Protein AF-X1MG45-F1 (afdb_monomer_lite)

Structure (mmCIF, N/CA/C/O backbone):
data_AF-X1MG45-F1
#
_entry.id   AF-X1MG45-F1
#
loop_
_atom_site.group_PDB
_atom_site.id
_atom_site.type_symbol
_atom_site.label_atom_id
_atom_site.label_alt_id
_atom_site.label_comp_id
_atom_site.label_asym_id
_atom_site.label_entity_id
_atom_site.label_seq_id
_atom_site.pdbx_PDB_ins_code
_atom_site.Cartn_x
_atom_site.Cartn_y
_atom_site.Cartn_z
_atom_site.occupancy
_atom_site.B_iso_or_equiv
_atom_site.auth_seq_id
_atom_site.auth_comp_id
_atom_site.auth_asym_id
_atom_site.auth_atom_id
_atom_site.pdbx_PDB_model_num
ATOM 1 N N . MET A 1 1 ? 0.206 -9.970 -3.316 1.00 78.94 1 MET A N 1
ATOM 2 C CA . MET A 1 1 ? -0.153 -11.407 -3.367 1.00 78.94 1 MET A CA 1
ATOM 3 C C . MET A 1 1 ? 0.665 -12.135 -2.304 1.00 78.94 1 MET A C 1
ATOM 5 O O . MET A 1 1 ? 1.725 -11.622 -1.982 1.00 78.94 1 MET A O 1
ATOM 9 N N . PRO A 1 2 ? 0.230 -13.266 -1.722 1.00 77.00 2 PRO A N 1
ATOM 10 C CA . PRO A 1 2 ? 0.947 -13.868 -0.587 1.00 77.00 2 PRO A CA 1
ATOM 11 C C . PRO A 1 2 ? 2.365 -14.378 -0.911 1.00 77.00 2 PRO A C 1
ATOM 13 O O . PRO A 1 2 ? 3.192 -14.459 -0.009 1.00 77.00 2 PRO A O 1
ATOM 16 N N . TYR A 1 3 ? 2.656 -14.677 -2.182 1.00 83.50 3 TYR A N 1
ATOM 17 C CA . TYR A 1 3 ? 3.923 -15.275 -2.630 1.00 83.50 3 TYR A CA 1
ATOM 18 C C . TYR A 1 3 ? 4.666 -14.427 -3.677 1.00 83.50 3 TYR A C 1
ATOM 20 O O . TYR A 1 3 ? 5.430 -14.960 -4.477 1.00 83.50 3 TYR A O 1
ATOM 28 N N . ASP A 1 4 ? 4.407 -13.117 -3.741 1.00 85.25 4 ASP A N 1
ATOM 29 C CA . ASP A 1 4 ? 5.192 -12.230 -4.610 1.00 85.25 4 ASP A CA 1
ATOM 30 C C . ASP A 1 4 ? 6.485 -11.760 -3.923 1.00 85.25 4 ASP A C 1
ATOM 32 O O . ASP A 1 4 ? 6.634 -11.831 -2.705 1.00 85.25 4 ASP A O 1
ATOM 36 N N . ALA A 1 5 ? 7.431 -11.236 -4.706 1.00 84.81 5 ALA A N 1
ATOM 37 C CA . ALA A 1 5 ? 8.704 -10.753 -4.174 1.00 84.81 5 ALA A CA 1
ATOM 38 C C . ALA A 1 5 ? 8.544 -9.590 -3.169 1.00 84.81 5 ALA A C 1
ATOM 40 O O . ALA A 1 5 ? 9.376 -9.440 -2.272 1.00 84.81 5 ALA A O 1
ATOM 41 N N . GLN A 1 6 ? 7.483 -8.778 -3.284 1.00 82.56 6 GLN A N 1
ATOM 42 C CA . GLN A 1 6 ? 7.234 -7.669 -2.354 1.00 82.56 6 GLN A CA 1
ATOM 43 C C . GLN A 1 6 ? 6.870 -8.191 -0.959 1.00 82.56 6 GLN A C 1
ATOM 45 O O . GLN A 1 6 ? 7.272 -7.599 0.040 1.00 82.56 6 GLN A O 1
ATOM 50 N N . ILE A 1 7 ? 6.163 -9.314 -0.868 1.00 84.88 7 ILE A N 1
ATOM 51 C CA . ILE A 1 7 ? 5.877 -9.966 0.408 1.00 84.88 7 ILE A CA 1
ATOM 52 C C . ILE A 1 7 ? 7.036 -10.872 0.821 1.00 84.88 7 ILE A C 1
ATOM 54 O O . ILE A 1 7 ? 7.615 -10.664 1.881 1.00 84.88 7 ILE A O 1
ATOM 58 N N . THR A 1 8 ? 7.439 -11.829 -0.011 1.00 83.56 8 THR A N 1
ATOM 59 C CA . THR A 1 8 ? 8.396 -12.875 0.381 1.00 83.56 8 THR A CA 1
ATOM 60 C C . THR A 1 8 ? 9.793 -12.333 0.689 1.00 83.56 8 THR A C 1
ATOM 62 O O . THR A 1 8 ? 10.421 -12.797 1.635 1.00 83.56 8 THR A O 1
ATOM 65 N N . LEU A 1 9 ? 10.282 -11.344 -0.069 1.00 79.81 9 LEU A N 1
ATOM 66 C CA . LEU A 1 9 ? 11.620 -10.774 0.148 1.00 79.81 9 LEU A CA 1
ATOM 67 C C . LEU A 1 9 ? 11.573 -9.468 0.938 1.00 79.81 9 LEU A C 1
ATOM 69 O O . LEU A 1 9 ? 12.435 -9.234 1.786 1.00 79.81 9 LEU A O 1
ATOM 73 N N . ARG A 1 10 ? 10.592 -8.602 0.639 1.00 76.62 10 ARG A N 1
ATOM 74 C CA . ARG A 1 10 ? 10.561 -7.226 1.166 1.00 76.62 10 ARG A CA 1
ATOM 75 C C . ARG A 1 10 ? 9.718 -7.042 2.430 1.00 76.62 10 ARG A C 1
ATOM 77 O O . ARG A 1 10 ? 9.835 -6.014 3.092 1.00 76.62 10 ARG A O 1
ATOM 84 N N . ALA A 1 11 ? 8.857 -8.004 2.756 1.00 80.50 11 ALA A N 1
ATOM 85 C CA . ALA A 1 11 ? 7.958 -7.922 3.902 1.00 80.50 11 ALA A CA 1
ATOM 86 C C . ALA A 1 11 ? 7.540 -9.313 4.439 1.00 80.50 11 ALA A C 1
ATOM 88 O O . ALA A 1 11 ? 6.343 -9.559 4.621 1.00 80.50 11 ALA A O 1
ATOM 89 N N . PRO A 1 12 ? 8.488 -10.237 4.717 1.00 82.06 12 PRO A N 1
ATOM 90 C CA . PRO A 1 12 ? 8.175 -11.644 5.005 1.00 82.06 12 PRO A CA 1
ATOM 91 C C . PRO A 1 12 ? 7.283 -11.835 6.240 1.00 82.06 12 PRO A C 1
ATOM 93 O O . PRO A 1 12 ? 6.509 -12.783 6.320 1.00 82.06 12 PRO A O 1
ATOM 96 N N . HIS A 1 13 ? 7.311 -10.897 7.186 1.00 79.31 13 HIS A N 1
ATOM 97 C CA . HIS A 1 13 ? 6.451 -10.913 8.373 1.00 79.31 13 HIS A CA 1
ATOM 98 C C . HIS A 1 13 ? 4.957 -10.771 8.057 1.00 79.31 13 HIS A C 1
ATOM 100 O O . HIS A 1 13 ? 4.115 -11.169 8.860 1.00 79.31 13 HIS A O 1
ATOM 106 N N . PHE A 1 14 ? 4.624 -10.239 6.880 1.00 83.94 14 PHE A N 1
ATOM 107 C CA . PHE A 1 14 ? 3.257 -10.135 6.384 1.00 83.94 14 PHE A CA 1
ATOM 108 C C . PHE A 1 14 ? 2.883 -11.255 5.405 1.00 83.94 14 PHE A C 1
ATOM 110 O O . PHE A 1 14 ? 1.843 -11.164 4.750 1.00 83.94 14 PHE A O 1
ATOM 117 N N . GLN A 1 15 ? 3.686 -12.324 5.311 1.00 85.00 15 GLN A N 1
ATOM 118 C CA . GLN A 1 15 ? 3.352 -13.494 4.495 1.00 85.00 15 GLN A CA 1
ATOM 119 C C . GLN A 1 15 ? 1.990 -14.067 4.894 1.00 85.00 15 GLN A C 1
ATOM 121 O O . GLN A 1 15 ? 1.138 -14.306 4.041 1.00 85.00 15 GLN A O 1
ATOM 126 N N . GLU A 1 16 ? 1.744 -14.200 6.197 1.00 86.69 16 GLU A N 1
ATOM 127 C CA . GLU A 1 16 ? 0.438 -14.550 6.747 1.00 86.69 16 GLU A CA 1
ATOM 128 C C . GLU A 1 16 ? -0.492 -13.329 6.782 1.00 86.69 16 GLU A C 1
ATOM 130 O O . GLU A 1 16 ? -0.780 -12.766 7.837 1.00 86.69 16 GLU A O 1
ATOM 135 N N . GLN A 1 17 ? -0.987 -12.923 5.611 1.00 87.81 17 GLN A N 1
ATOM 136 C CA . GLN A 1 17 ? -1.729 -11.667 5.416 1.00 87.81 17 GLN A CA 1
ATOM 137 C C . GLN A 1 17 ? -2.956 -11.501 6.329 1.00 87.81 17 GLN A C 1
ATOM 139 O O . GLN A 1 17 ? -3.319 -10.378 6.674 1.00 87.81 17 GLN A O 1
ATOM 144 N N . HIS A 1 18 ? -3.573 -12.599 6.777 1.00 89.81 18 HIS A N 1
ATOM 145 C CA . HIS A 1 18 ? -4.668 -12.543 7.749 1.00 89.81 18 HIS A CA 1
ATOM 146 C C . HIS A 1 18 ? -4.245 -11.911 9.082 1.00 89.81 18 HIS A C 1
ATOM 148 O O . HIS A 1 18 ? -5.043 -11.195 9.673 1.00 89.81 18 HIS A O 1
ATOM 154 N N . LYS A 1 19 ? -2.991 -12.092 9.525 1.00 88.62 19 LYS A N 1
ATOM 155 C CA . LYS A 1 19 ? -2.466 -11.453 10.743 1.00 88.62 19 LYS A CA 1
ATOM 156 C C . LYS A 1 19 ? -2.406 -9.934 10.594 1.00 88.62 19 LYS A C 1
ATOM 158 O O . LYS A 1 19 ? -2.804 -9.218 11.506 1.00 88.62 19 LYS A O 1
ATOM 163 N N . ALA A 1 20 ? -1.982 -9.450 9.423 1.00 88.31 20 ALA A N 1
ATOM 164 C CA . ALA A 1 20 ? -1.967 -8.022 9.104 1.00 88.31 20 ALA A CA 1
ATOM 165 C C . ALA A 1 20 ? -3.380 -7.427 9.162 1.00 88.31 20 ALA A C 1
ATOM 167 O O . ALA A 1 20 ? -3.593 -6.375 9.762 1.00 88.31 20 ALA A O 1
ATOM 168 N N . VAL A 1 21 ? -4.351 -8.133 8.573 1.00 92.06 21 VAL A N 1
ATOM 169 C CA . VAL A 1 21 ? -5.764 -7.737 8.586 1.00 92.06 21 VAL A CA 1
ATOM 170 C C . VAL A 1 21 ? -6.312 -7.708 10.009 1.00 92.06 21 VAL A C 1
ATOM 172 O O . VAL A 1 21 ? -6.910 -6.706 10.386 1.00 92.06 21 VAL A O 1
ATOM 175 N N . THR A 1 22 ? -6.081 -8.752 10.811 1.00 90.44 22 THR A N 1
ATOM 176 C CA . THR A 1 22 ? -6.527 -8.803 12.212 1.00 90.44 22 THR A CA 1
ATOM 177 C C . THR A 1 22 ? -5.939 -7.652 13.027 1.00 90.44 22 THR A C 1
ATOM 179 O O . THR A 1 22 ? -6.678 -6.967 13.732 1.00 90.44 22 THR A O 1
ATOM 182 N N . LEU A 1 23 ? -4.639 -7.387 12.883 1.00 88.50 23 LEU A N 1
ATOM 183 C CA . LEU A 1 23 ? -3.966 -6.286 13.571 1.00 88.50 23 LEU A CA 1
ATOM 184 C C . LEU A 1 23 ? -4.558 -4.921 13.173 1.00 88.50 23 LEU A C 1
ATOM 186 O O . LEU A 1 23 ? -4.843 -4.088 14.035 1.00 88.50 23 LEU A O 1
ATOM 190 N N . CYS A 1 24 ? -4.805 -4.700 11.878 1.00 92.19 24 CYS A N 1
ATOM 191 C CA . CYS A 1 24 ? -5.456 -3.479 11.400 1.00 92.19 24 CYS A CA 1
ATOM 192 C C . CYS A 1 24 ? -6.885 -3.364 11.937 1.00 92.19 24 CYS A C 1
ATOM 194 O O . CYS A 1 24 ? -7.261 -2.311 12.442 1.00 92.19 24 CYS A O 1
ATOM 196 N N . ALA A 1 25 ? -7.667 -4.442 11.885 1.00 93.19 25 ALA A N 1
ATOM 197 C CA . ALA A 1 25 ? -9.043 -4.479 12.368 1.00 93.19 25 ALA A CA 1
ATOM 198 C C . ALA A 1 25 ? -9.153 -4.149 13.864 1.00 93.19 25 ALA A C 1
ATOM 200 O O . ALA A 1 25 ? -10.103 -3.491 14.275 1.00 93.19 25 ALA A O 1
ATOM 201 N N . GLN A 1 26 ? -8.171 -4.554 14.671 1.00 91.12 26 GLN A N 1
ATOM 202 C CA . GLN A 1 26 ? -8.087 -4.197 16.092 1.00 91.12 26 GLN A CA 1
ATOM 203 C C . GLN A 1 26 ? -7.622 -2.750 16.328 1.00 91.12 26 GLN A C 1
ATOM 205 O O . GLN A 1 26 ? -7.848 -2.200 17.402 1.00 91.12 26 GLN A O 1
ATOM 210 N N . SER A 1 27 ? -6.970 -2.138 15.336 1.00 92.25 27 SER A N 1
ATOM 211 C CA . SER A 1 27 ? -6.361 -0.808 15.441 1.00 92.25 27 SER A CA 1
ATOM 212 C C . SER A 1 27 ? -7.219 0.317 14.857 1.00 92.25 27 SER A C 1
ATOM 214 O O . SER A 1 27 ? -6.993 1.482 15.195 1.00 92.25 27 SER A O 1
ATOM 216 N N . ILE A 1 28 ? -8.188 0.007 13.983 1.00 93.50 28 ILE A N 1
ATOM 217 C CA . ILE A 1 28 ? -9.116 1.021 13.468 1.00 93.50 28 ILE A CA 1
ATOM 218 C C . ILE A 1 28 ? -10.075 1.498 14.577 1.00 93.50 28 ILE A C 1
ATOM 220 O O . ILE A 1 28 ? -10.531 0.682 15.379 1.00 93.50 28 ILE A O 1
ATOM 224 N N . PRO A 1 29 ? -10.418 2.799 14.635 1.00 94.31 29 PRO A N 1
ATOM 225 C CA . PRO A 1 29 ? -11.409 3.305 15.584 1.00 94.31 29 PRO A CA 1
ATOM 226 C C . PRO A 1 29 ? -12.807 2.707 15.362 1.00 94.31 29 PRO A C 1
ATOM 228 O O . PRO A 1 29 ? -13.142 2.258 14.262 1.00 94.31 29 PRO A O 1
ATOM 231 N N . GLU A 1 30 ? -13.658 2.770 16.389 1.00 94.38 30 GLU A N 1
ATOM 232 C CA . GLU A 1 30 ? -15.083 2.456 16.243 1.00 94.38 30 GLU A CA 1
ATOM 233 C C . GLU A 1 30 ? -15.752 3.311 15.156 1.00 94.38 30 GLU A C 1
ATOM 235 O O . GLU A 1 30 ? -15.358 4.446 14.886 1.00 94.38 30 GLU A O 1
ATOM 240 N N . GLY A 1 31 ? -16.781 2.747 14.518 1.00 93.94 31 GLY A N 1
ATOM 241 C CA . GLY A 1 31 ? -17.504 3.387 13.415 1.00 93.94 31 GLY A CA 1
ATOM 242 C C . GLY A 1 31 ? -16.865 3.197 12.034 1.00 93.94 31 GLY A C 1
ATOM 243 O O . GLY A 1 31 ? -17.492 3.538 11.032 1.00 93.94 31 GLY A O 1
ATOM 244 N N . TYR A 1 32 ? -15.672 2.599 11.954 1.00 96.19 32 TYR A N 1
ATOM 245 C CA . TYR A 1 32 ? -15.006 2.278 10.691 1.00 96.19 32 TYR A CA 1
ATOM 246 C C . TYR A 1 32 ? -15.133 0.795 10.329 1.00 96.19 32 TYR A C 1
ATOM 248 O O . TYR A 1 32 ? -15.234 -0.083 11.182 1.00 96.19 32 TYR A O 1
ATOM 256 N N . THR A 1 33 ? -15.128 0.512 9.026 1.00 97.06 33 THR A N 1
ATOM 257 C CA . THR A 1 33 ? -15.106 -0.848 8.471 1.00 97.06 33 THR A CA 1
ATOM 258 C C . THR A 1 33 ? -13.852 -1.016 7.623 1.00 97.06 33 THR A C 1
ATOM 260 O O . THR A 1 33 ? -13.602 -0.212 6.725 1.00 97.06 33 THR A O 1
ATOM 263 N N . LEU A 1 34 ? -13.084 -2.074 7.879 1.00 97.62 34 LEU A N 1
ATOM 264 C CA . LEU A 1 34 ? -11.933 -2.460 7.074 1.00 97.62 34 LEU A CA 1
ATOM 265 C C . LEU A 1 34 ? -12.393 -3.313 5.889 1.00 97.62 34 LEU A C 1
ATOM 267 O O . LEU A 1 34 ? -12.761 -4.479 6.039 1.00 97.62 34 LEU A O 1
ATOM 271 N N . TYR A 1 35 ? -12.348 -2.731 4.696 1.00 97.38 35 TYR A N 1
ATOM 272 C CA . TYR A 1 35 ? -12.586 -3.454 3.452 1.00 97.38 35 TYR A CA 1
ATOM 273 C C . TYR A 1 35 ? -11.281 -4.072 2.951 1.00 97.38 35 TYR A C 1
ATOM 275 O O . TYR A 1 35 ? -10.333 -3.358 2.624 1.00 97.38 35 TYR A O 1
ATOM 283 N N . VAL A 1 36 ? -11.235 -5.398 2.874 1.00 95.00 36 VAL A N 1
ATOM 284 C CA . VAL A 1 36 ? -10.069 -6.152 2.407 1.00 95.00 36 VAL A CA 1
ATOM 285 C C . VAL A 1 36 ? -10.324 -6.602 0.979 1.00 95.00 36 VAL A C 1
ATOM 287 O O . VAL A 1 36 ? -11.277 -7.331 0.704 1.00 95.00 36 VAL A O 1
ATOM 290 N N . LYS A 1 37 ? -9.467 -6.156 0.062 1.00 91.75 37 LYS A N 1
ATOM 291 C CA . LYS A 1 37 ? -9.548 -6.492 -1.356 1.00 91.75 37 LYS A CA 1
ATOM 292 C C . LYS A 1 37 ? -8.399 -7.409 -1.755 1.00 91.75 37 LYS A C 1
ATOM 294 O O . LYS A 1 37 ? -7.233 -7.037 -1.640 1.00 91.75 37 LYS A O 1
ATOM 299 N N . GLU A 1 38 ? -8.736 -8.569 -2.305 1.00 89.12 38 GLU A N 1
ATOM 300 C CA . GLU A 1 38 ? -7.750 -9.440 -2.939 1.00 89.12 38 GLU A CA 1
ATOM 301 C C . GLU A 1 38 ? -7.293 -8.884 -4.292 1.00 89.12 38 GLU A C 1
ATOM 303 O O . GLU A 1 38 ? -8.035 -8.207 -5.013 1.00 89.12 38 GLU A O 1
ATOM 308 N N . HIS A 1 39 ? -6.055 -9.208 -4.658 1.00 85.19 39 HIS A N 1
ATOM 309 C CA . HIS A 1 39 ? -5.514 -8.853 -5.961 1.00 85.19 39 HIS A CA 1
ATOM 310 C C . HIS A 1 39 ? -6.212 -9.681 -7.062 1.00 85.19 39 HIS A C 1
ATOM 312 O O . HIS A 1 39 ? -6.334 -10.896 -6.914 1.00 85.19 39 HIS A O 1
ATOM 318 N N . PRO A 1 40 ? -6.626 -9.089 -8.199 1.00 83.25 40 PRO A N 1
ATOM 319 C CA . PRO A 1 40 ? -7.404 -9.793 -9.227 1.00 83.25 40 PRO A CA 1
ATOM 320 C C . PRO A 1 40 ? -6.655 -10.964 -9.880 1.00 83.25 40 PRO A C 1
ATOM 322 O O . PRO A 1 40 ? -7.281 -11.908 -10.348 1.00 83.25 40 PRO A O 1
ATOM 325 N N . HIS A 1 41 ? -5.319 -10.929 -9.902 1.00 80.75 41 HIS A N 1
ATOM 326 C CA . HIS A 1 41 ? -4.490 -12.052 -10.374 1.00 80.75 41 HIS A CA 1
ATOM 327 C C . HIS A 1 41 ? -4.188 -13.092 -9.277 1.00 80.75 41 HIS A C 1
ATOM 329 O O . HIS A 1 41 ? -3.508 -14.074 -9.545 1.00 80.75 41 HIS A O 1
ATOM 335 N N . ALA A 1 42 ? -4.672 -12.873 -8.051 1.00 77.44 42 ALA A N 1
ATOM 336 C CA . ALA A 1 42 ? -4.500 -13.760 -6.900 1.00 77.44 42 ALA A CA 1
ATOM 337 C C . ALA A 1 42 ? -5.790 -14.500 -6.526 1.00 77.44 42 ALA A C 1
ATOM 339 O O . ALA A 1 42 ? -5.881 -15.010 -5.413 1.00 77.44 42 ALA A O 1
ATOM 340 N N . LYS A 1 43 ? -6.808 -14.517 -7.396 1.00 82.69 43 LYS A N 1
ATOM 341 C CA . LYS A 1 43 ? -8.092 -15.154 -7.078 1.00 82.69 43 LYS A CA 1
ATOM 342 C C . LYS A 1 43 ? -7.873 -16.613 -6.686 1.00 82.69 43 LYS A C 1
ATOM 344 O O . LYS A 1 43 ? -7.330 -17.387 -7.470 1.00 82.69 43 LYS A O 1
ATOM 349 N N . GLY A 1 44 ? -8.289 -16.963 -5.472 1.00 82.44 44 GLY A N 1
ATOM 350 C CA . GLY A 1 44 ? -8.114 -18.308 -4.917 1.00 82.44 44 GLY A CA 1
ATOM 351 C C . GLY A 1 44 ? -6.693 -18.631 -4.440 1.00 82.44 44 GLY A C 1
ATOM 352 O O . GLY A 1 44 ? -6.456 -19.747 -3.989 1.00 82.44 44 GLY A O 1
ATOM 353 N N . ALA A 1 45 ? -5.752 -17.683 -4.504 1.00 85.44 45 ALA A N 1
ATOM 354 C CA . ALA A 1 45 ? -4.393 -17.863 -3.993 1.00 85.44 45 ALA A CA 1
ATOM 355 C C . ALA A 1 45 ? -4.292 -17.624 -2.478 1.00 85.44 45 ALA A C 1
ATOM 357 O O . ALA A 1 45 ? -3.319 -18.052 -1.859 1.00 85.44 45 ALA A O 1
ATOM 358 N N . ILE A 1 46 ? -5.266 -16.932 -1.873 1.00 87.31 46 ILE A N 1
ATOM 359 C CA . ILE A 1 46 ? -5.343 -16.798 -0.416 1.00 87.31 46 ILE A CA 1
ATOM 360 C C . ILE A 1 46 ? -5.983 -18.070 0.164 1.00 87.31 46 ILE A C 1
ATOM 362 O O . ILE A 1 46 ? -7.095 -18.419 -0.236 1.00 87.31 46 ILE A O 1
ATOM 366 N N . PRO A 1 47 ? -5.328 -18.765 1.116 1.00 91.25 47 PRO A N 1
ATOM 367 C CA . PRO A 1 47 ? -5.901 -19.948 1.752 1.00 91.25 47 PRO A CA 1
ATOM 368 C C . PRO A 1 47 ? -7.262 -19.660 2.397 1.00 91.25 47 PRO A C 1
ATOM 370 O O . PRO A 1 47 ? -7.409 -18.664 3.105 1.00 91.25 47 PRO A O 1
ATOM 373 N N . LEU A 1 48 ? -8.231 -20.569 2.246 1.00 91.81 48 LEU A N 1
ATOM 374 C CA . LEU A 1 48 ? -9.579 -20.402 2.811 1.00 91.81 48 LEU A CA 1
ATOM 375 C C . LEU A 1 48 ? -9.548 -20.102 4.318 1.00 91.81 48 LEU A C 1
ATOM 377 O O . LEU A 1 48 ? -10.179 -19.154 4.773 1.00 91.81 48 LEU A O 1
ATOM 381 N N . GLY A 1 49 ? -8.723 -20.828 5.079 1.00 94.50 49 GLY A N 1
ATOM 382 C CA . GLY A 1 49 ? -8.580 -20.593 6.517 1.00 94.50 49 GLY A CA 1
ATOM 383 C C . GLY A 1 49 ? -8.025 -19.207 6.876 1.00 94.50 49 GLY A C 1
ATOM 384 O O . GLY A 1 49 ? -8.219 -18.742 7.996 1.00 94.50 49 GLY A O 1
ATOM 385 N N . TRP A 1 50 ? -7.331 -18.523 5.959 1.00 93.56 50 TRP A N 1
ATOM 386 C CA . TRP A 1 50 ? -6.913 -17.131 6.160 1.00 93.56 50 TRP A CA 1
ATOM 387 C C . TRP A 1 50 ? -8.089 -16.182 5.955 1.00 93.56 50 TRP A C 1
ATOM 389 O O . TRP A 1 50 ? -8.270 -15.283 6.772 1.00 93.56 50 TRP A O 1
ATOM 399 N N . LEU A 1 51 ? -8.905 -16.410 4.923 1.00 92.19 51 LEU A N 1
ATOM 400 C CA . LEU A 1 51 ? -10.119 -15.632 4.667 1.00 92.19 51 LEU A CA 1
ATOM 401 C C . LEU A 1 51 ? -11.107 -15.740 5.834 1.00 92.19 51 LEU A C 1
ATOM 403 O O . LEU A 1 51 ? -11.596 -14.719 6.310 1.00 92.19 51 LEU A O 1
ATOM 407 N N . GLU A 1 52 ? -11.322 -16.951 6.356 1.00 94.12 52 GLU A N 1
ATOM 408 C CA . GLU A 1 52 ? -12.153 -17.197 7.545 1.00 94.12 52 GLU A CA 1
ATOM 409 C C . GLU A 1 52 ? -11.650 -16.414 8.767 1.00 94.12 52 GLU A C 1
ATOM 411 O O . GLU A 1 52 ? -12.434 -15.782 9.477 1.00 94.12 52 GLU A O 1
ATOM 416 N N . ARG A 1 53 ? -10.329 -16.386 8.989 1.00 93.62 53 ARG A N 1
ATOM 417 C CA . ARG A 1 53 ? -9.730 -15.598 10.078 1.00 93.62 53 ARG A CA 1
ATOM 418 C C . ARG A 1 53 ? -9.889 -14.096 9.870 1.00 93.62 53 ARG A C 1
ATOM 420 O O . ARG A 1 53 ? -10.161 -13.396 10.841 1.00 93.62 53 ARG A O 1
ATOM 427 N N . MET A 1 54 ? -9.774 -13.601 8.639 1.00 92.12 54 MET A N 1
ATOM 428 C CA . MET A 1 54 ? -9.992 -12.181 8.337 1.00 92.12 54 MET A CA 1
ATOM 429 C C . MET A 1 54 ? -11.418 -11.739 8.693 1.00 92.12 54 MET A C 1
ATOM 431 O O . MET A 1 54 ? -11.584 -10.730 9.372 1.00 92.12 54 MET A O 1
ATOM 435 N N . VAL A 1 55 ? -12.439 -12.500 8.284 1.00 93.81 55 VAL A N 1
ATOM 436 C CA . VAL A 1 55 ? -13.855 -12.142 8.522 1.00 93.81 55 VAL A CA 1
ATOM 437 C C . VAL A 1 55 ? -14.347 -12.460 9.933 1.00 93.81 55 VAL A C 1
ATOM 439 O O . VAL A 1 55 ? -15.456 -12.075 10.291 1.00 93.81 55 VAL A O 1
ATOM 442 N N . SER A 1 56 ? -13.535 -13.135 10.753 1.00 94.19 56 SER A N 1
ATOM 443 C CA . SER A 1 56 ? -13.851 -13.341 12.172 1.00 94.19 56 SER A CA 1
ATOM 444 C C . SER A 1 56 ? -13.886 -12.027 12.967 1.00 94.19 56 SER A C 1
ATOM 446 O O . SER A 1 56 ? -14.556 -11.941 13.996 1.00 94.19 56 SER A O 1
ATOM 448 N N . SER A 1 57 ? -13.210 -10.983 12.476 1.00 91.88 57 SER A N 1
ATOM 449 C CA . SER A 1 57 ? -13.314 -9.622 12.999 1.00 91.88 57 SER A CA 1
ATOM 450 C C . SER A 1 57 ? -14.599 -8.943 12.486 1.00 91.88 57 SER A C 1
ATOM 452 O O . SER A 1 57 ? -14.766 -8.801 11.274 1.00 91.88 57 SER A O 1
ATOM 454 N N . PRO A 1 58 ? -15.499 -8.456 13.366 1.00 92.94 58 PRO A N 1
ATOM 455 C CA . PRO A 1 58 ? -16.833 -7.975 12.971 1.00 92.94 58 PRO A CA 1
ATOM 456 C C . PRO A 1 58 ? -16.815 -6.710 12.098 1.00 92.94 58 PRO A C 1
ATOM 458 O O . PRO A 1 58 ? -17.784 -6.410 11.405 1.00 92.94 58 PRO A O 1
ATOM 461 N N . ASN A 1 59 ? -15.717 -5.959 12.127 1.00 95.94 59 ASN A N 1
ATOM 462 C CA . ASN A 1 59 ? -15.492 -4.753 11.337 1.00 95.94 59 ASN A CA 1
ATOM 463 C C . ASN A 1 59 ? -14.713 -5.016 10.037 1.00 95.94 59 ASN A C 1
ATOM 465 O O . ASN A 1 59 ? -14.313 -4.055 9.382 1.00 95.94 59 ASN A O 1
ATOM 469 N N . VAL A 1 60 ? -14.501 -6.276 9.642 1.00 97.00 60 VAL A N 1
ATOM 470 C CA . VAL A 1 60 ? -13.817 -6.642 8.394 1.00 97.00 60 VAL A CA 1
ATOM 471 C C . VAL A 1 60 ? -14.820 -7.124 7.352 1.00 97.00 60 VAL A C 1
ATOM 473 O O . VAL A 1 60 ? -15.692 -7.943 7.634 1.00 97.00 60 VAL A O 1
ATOM 476 N N . LYS A 1 61 ? -14.679 -6.644 6.113 1.00 95.56 61 LYS A N 1
ATOM 477 C CA . LYS A 1 61 ? -15.454 -7.118 4.959 1.00 95.56 61 LYS A CA 1
ATOM 478 C C . LYS A 1 61 ? -14.526 -7.469 3.806 1.00 95.56 61 LYS A C 1
ATOM 480 O O . LYS A 1 61 ? -13.753 -6.623 3.361 1.00 95.56 61 LYS A O 1
ATOM 485 N N . LEU A 1 62 ? -14.634 -8.693 3.295 1.00 93.25 62 LEU A N 1
ATOM 486 C CA . LEU A 1 62 ? -13.976 -9.073 2.045 1.00 93.25 62 LEU A CA 1
ATOM 487 C C . LEU A 1 62 ? -14.719 -8.444 0.867 1.00 93.25 62 LEU A C 1
ATOM 489 O O . LEU A 1 62 ? -15.951 -8.405 0.840 1.00 93.25 62 LEU A O 1
ATOM 493 N N . VAL A 1 63 ? -13.960 -7.947 -0.099 1.00 91.75 63 VAL A N 1
ATOM 494 C CA . VAL A 1 63 ? -14.485 -7.314 -1.306 1.00 91.75 63 VAL A CA 1
ATOM 495 C C . VAL A 1 63 ? -14.175 -8.180 -2.511 1.00 91.75 63 VAL A C 1
ATOM 497 O O . VAL A 1 63 ? -13.080 -8.733 -2.615 1.00 91.75 63 VAL A O 1
ATOM 500 N N . ASP A 1 64 ? -15.131 -8.251 -3.438 1.00 89.75 64 ASP A N 1
ATOM 501 C CA . ASP A 1 64 ? -14.971 -8.977 -4.691 1.00 89.75 64 ASP A CA 1
ATOM 502 C C . ASP A 1 64 ? -13.649 -8.573 -5.397 1.00 89.75 64 ASP A C 1
ATOM 504 O O . ASP A 1 64 ? -13.390 -7.373 -5.614 1.00 89.75 64 ASP A O 1
ATOM 508 N N . PRO A 1 65 ? -12.785 -9.543 -5.758 1.00 88.06 65 PRO A N 1
ATOM 509 C CA . PRO A 1 65 ? -11.513 -9.268 -6.420 1.00 88.06 65 PRO A CA 1
ATOM 510 C C . PRO A 1 65 ? -11.655 -8.529 -7.765 1.00 88.06 65 PRO A C 1
ATOM 512 O O . PRO A 1 65 ? -10.703 -7.862 -8.179 1.00 88.06 65 PRO A O 1
ATOM 515 N N . ASP A 1 66 ? -12.822 -8.561 -8.414 1.00 89.88 66 ASP A N 1
ATOM 516 C CA . ASP A 1 66 ? -13.106 -7.858 -9.674 1.00 89.88 66 ASP A CA 1
ATOM 517 C C . ASP A 1 66 ? -13.558 -6.406 -9.503 1.00 89.88 66 ASP A C 1
ATOM 519 O O . ASP A 1 66 ? -13.573 -5.639 -10.473 1.00 89.88 66 ASP A O 1
ATOM 523 N N . ILE A 1 67 ? -13.872 -5.971 -8.279 1.00 89.44 67 ILE A N 1
ATOM 524 C CA . ILE A 1 67 ? -14.193 -4.562 -8.036 1.00 89.44 67 ILE A CA 1
ATOM 525 C C . ILE A 1 67 ? -12.986 -3.687 -8.387 1.00 89.44 67 ILE A C 1
ATOM 527 O O . ILE A 1 67 ? -11.856 -3.942 -7.973 1.00 89.44 67 ILE A O 1
ATOM 531 N N . ASN A 1 68 ? -13.235 -2.620 -9.145 1.00 90.50 68 ASN A N 1
ATOM 532 C CA . ASN A 1 68 ? -12.203 -1.681 -9.568 1.00 90.50 68 ASN A CA 1
ATOM 533 C C . ASN A 1 68 ? -11.546 -0.995 -8.351 1.00 90.50 68 ASN A C 1
ATOM 535 O O . ASN A 1 68 ? -12.225 -0.318 -7.575 1.00 90.50 68 ASN A O 1
ATOM 539 N N . ALA A 1 69 ? -10.223 -1.137 -8.221 1.00 90.56 69 ALA A N 1
ATOM 540 C CA . ALA A 1 69 ? -9.464 -0.589 -7.099 1.00 90.56 69 ALA A CA 1
ATOM 541 C C . ALA A 1 69 ? -9.552 0.945 -7.015 1.00 90.56 69 ALA A C 1
ATOM 543 O O . ALA A 1 69 ? -9.774 1.467 -5.929 1.00 90.56 69 ALA A O 1
ATOM 544 N N . HIS A 1 70 ? -9.503 1.673 -8.136 1.00 94.12 70 HIS A N 1
ATOM 545 C CA . HIS A 1 70 ? -9.641 3.136 -8.136 1.00 94.12 70 HIS A CA 1
ATOM 546 C C . HIS A 1 70 ? -11.005 3.607 -7.626 1.00 94.12 70 HIS A C 1
ATOM 548 O O . HIS A 1 70 ? -11.079 4.618 -6.931 1.00 94.12 70 HIS A O 1
ATOM 554 N N . LYS A 1 71 ? -12.090 2.871 -7.918 1.00 93.56 71 LYS A N 1
ATOM 555 C CA . LYS A 1 71 ? -13.406 3.182 -7.336 1.00 93.56 71 LYS A CA 1
ATOM 556 C C . LYS A 1 71 ? -13.392 3.011 -5.822 1.00 93.56 71 LYS A C 1
ATOM 558 O O . LYS A 1 71 ? -13.967 3.841 -5.127 1.00 93.56 71 LYS A O 1
ATOM 563 N N . MET A 1 72 ? -12.741 1.968 -5.312 1.00 94.69 72 MET A N 1
ATOM 564 C CA . MET A 1 72 ? -12.597 1.795 -3.867 1.00 94.69 72 MET A CA 1
ATOM 565 C C . MET A 1 72 ? -11.758 2.910 -3.258 1.00 94.69 72 MET A C 1
ATOM 567 O O . MET A 1 72 ? -12.225 3.557 -2.333 1.00 94.69 72 MET A O 1
ATOM 571 N N . ILE A 1 73 ? -10.586 3.196 -3.831 1.00 96.12 73 ILE A N 1
ATOM 572 C CA . ILE A 1 73 ? -9.696 4.271 -3.380 1.00 96.12 73 ILE A CA 1
ATOM 573 C C . ILE A 1 73 ? -10.456 5.594 -3.261 1.00 96.12 73 ILE A C 1
ATOM 575 O O . ILE A 1 73 ? -10.436 6.218 -2.203 1.00 96.12 73 ILE A O 1
ATOM 579 N N . ALA A 1 74 ? -11.178 5.996 -4.310 1.00 93.69 74 ALA A N 1
ATOM 580 C CA . ALA A 1 74 ? -11.924 7.251 -4.324 1.00 93.69 74 ALA A CA 1
ATOM 581 C C . ALA A 1 74 ? -12.979 7.341 -3.201 1.00 93.69 74 ALA A C 1
ATOM 583 O O . ALA A 1 74 ? -13.184 8.422 -2.643 1.00 93.69 74 ALA A O 1
ATOM 584 N N . ASN A 1 75 ? -13.608 6.216 -2.843 1.00 94.75 75 ASN A N 1
ATOM 585 C CA . ASN A 1 75 ? -14.661 6.140 -1.824 1.00 94.75 75 ASN A CA 1
ATOM 586 C C . ASN A 1 75 ? -14.147 5.821 -0.407 1.00 94.75 75 ASN A C 1
ATOM 588 O O . ASN A 1 75 ? -14.928 5.872 0.539 1.00 94.75 75 ASN A O 1
ATOM 592 N N . SER A 1 76 ? -12.860 5.515 -0.238 1.00 95.94 76 SER A N 1
ATOM 593 C CA . SER A 1 76 ? -12.253 5.270 1.075 1.00 95.94 76 SER A CA 1
ATOM 594 C C . SER A 1 76 ? -11.839 6.573 1.763 1.00 95.94 76 SER A C 1
ATOM 596 O O . SER A 1 76 ? -11.397 7.521 1.104 1.00 95.94 76 SER A O 1
ATOM 598 N N . GLN A 1 77 ? -11.924 6.613 3.096 1.00 96.56 77 GLN A N 1
ATOM 599 C CA . GLN A 1 77 ? -11.341 7.694 3.905 1.00 96.56 77 GLN A CA 1
ATOM 600 C C . GLN A 1 77 ? -9.810 7.606 3.956 1.00 96.56 77 GLN A C 1
ATOM 602 O O . GLN A 1 77 ? -9.131 8.621 3.914 1.00 96.56 77 GLN A O 1
ATOM 607 N N . CYS A 1 78 ? -9.268 6.392 4.022 1.00 97.12 78 CYS A N 1
ATOM 608 C CA . CYS A 1 78 ? -7.837 6.123 4.103 1.00 97.12 78 CYS A CA 1
ATOM 609 C C . CYS A 1 78 ? -7.541 4.755 3.477 1.00 97.12 78 CYS A C 1
ATOM 611 O O . CYS A 1 78 ? -8.412 3.879 3.445 1.00 97.12 78 CYS A O 1
ATOM 613 N N . ILE A 1 79 ? -6.321 4.576 2.974 1.00 98.19 79 ILE A N 1
ATOM 614 C CA . ILE A 1 79 ? -5.821 3.304 2.455 1.00 98.19 79 ILE A CA 1
ATOM 615 C C . ILE A 1 79 ? -4.740 2.768 3.386 1.00 98.19 79 ILE A C 1
ATOM 617 O O . ILE A 1 79 ? -3.778 3.462 3.687 1.00 98.19 79 ILE A O 1
ATOM 621 N N . ILE A 1 80 ? -4.875 1.512 3.809 1.00 96.88 80 ILE A N 1
ATOM 622 C CA . ILE A 1 80 ? -3.835 0.789 4.546 1.00 96.88 80 ILE A CA 1
ATOM 623 C C . ILE A 1 80 ? -3.241 -0.252 3.602 1.00 96.88 80 ILE A C 1
ATOM 625 O O . ILE A 1 80 ? -3.970 -1.042 3.000 1.00 96.88 80 ILE A O 1
ATOM 629 N N . THR A 1 81 ? -1.921 -0.255 3.455 1.00 94.75 81 THR A N 1
ATOM 630 C CA . THR A 1 81 ? -1.208 -1.185 2.573 1.00 94.75 81 THR A CA 1
ATOM 631 C C . THR A 1 81 ? 0.072 -1.676 3.232 1.00 94.75 81 THR A C 1
ATOM 633 O O . THR A 1 81 ? 0.673 -0.976 4.039 1.00 94.75 81 THR A O 1
ATOM 636 N N . ILE A 1 82 ? 0.518 -2.881 2.880 1.00 91.69 82 ILE A N 1
ATOM 637 C CA . ILE A 1 82 ? 1.837 -3.365 3.298 1.00 91.69 82 ILE A CA 1
ATOM 638 C C . ILE A 1 82 ? 2.908 -2.583 2.530 1.00 91.69 82 ILE A C 1
ATOM 640 O O . ILE A 1 82 ? 3.598 -1.741 3.094 1.00 91.69 82 ILE A O 1
ATOM 644 N N . ASN A 1 83 ? 3.005 -2.830 1.226 1.00 90.38 83 ASN A N 1
ATOM 645 C CA . ASN A 1 83 ? 3.930 -2.173 0.300 1.00 90.38 83 ASN A CA 1
ATOM 646 C C . ASN A 1 83 ? 3.428 -2.243 -1.158 1.00 90.38 83 ASN A C 1
ATOM 648 O O . ASN A 1 83 ? 4.222 -2.231 -2.094 1.00 90.38 83 ASN A O 1
ATOM 652 N N . SER A 1 84 ? 2.112 -2.375 -1.355 1.00 92.12 84 SER A N 1
ATOM 653 C CA . SER A 1 84 ? 1.508 -2.528 -2.684 1.00 92.12 84 SER A CA 1
ATOM 654 C C . SER A 1 84 ? 1.443 -1.207 -3.445 1.00 92.12 84 SER A C 1
ATOM 656 O O . SER A 1 84 ? 1.118 -0.178 -2.856 1.00 92.12 84 SER A O 1
ATOM 658 N N . ASP A 1 85 ? 1.581 -1.275 -4.770 1.00 93.06 85 ASP A N 1
ATOM 659 C CA . ASP A 1 85 ? 1.348 -0.158 -5.698 1.00 93.06 85 ASP A CA 1
ATOM 660 C C . ASP A 1 85 ? -0.035 0.501 -5.545 1.00 93.06 85 ASP A C 1
ATOM 662 O O . ASP A 1 85 ? -0.195 1.671 -5.872 1.00 93.06 85 ASP A O 1
ATOM 666 N N . VAL A 1 86 ? -1.023 -0.180 -4.952 1.00 94.62 86 VAL A N 1
ATOM 667 C CA . VAL A 1 86 ? -2.316 0.432 -4.588 1.00 94.62 86 VAL A CA 1
ATOM 668 C C . VAL A 1 86 ? -2.135 1.643 -3.661 1.00 94.62 86 VAL A C 1
ATOM 670 O O . VAL A 1 86 ? -2.911 2.592 -3.740 1.00 94.62 86 VAL A O 1
ATOM 673 N N . GLY A 1 87 ? -1.111 1.655 -2.801 1.00 96.44 87 GLY A N 1
ATOM 674 C CA . GLY A 1 87 ? -0.795 2.834 -1.992 1.00 96.44 87 GLY A CA 1
ATOM 675 C C . GLY A 1 87 ? -0.238 3.986 -2.827 1.00 96.44 87 GLY A C 1
ATOM 676 O O . GLY A 1 87 ? -0.612 5.131 -2.599 1.00 96.44 87 GLY A O 1
ATOM 677 N N . TRP A 1 88 ? 0.577 3.692 -3.843 1.00 96.94 88 TRP A N 1
ATOM 678 C CA . TRP A 1 88 ? 1.014 4.694 -4.817 1.00 96.94 88 TRP A CA 1
ATOM 679 C C . TRP A 1 88 ? -0.179 5.272 -5.585 1.00 96.94 88 TRP A C 1
ATOM 681 O O . TRP A 1 88 ? -0.347 6.487 -5.652 1.00 96.94 88 TRP A O 1
ATOM 691 N N . GLU A 1 89 ? -1.063 4.411 -6.091 1.00 97.12 89 GLU A N 1
ATOM 692 C CA . GLU A 1 89 ? -2.302 4.833 -6.747 1.00 97.12 89 GLU A CA 1
ATOM 693 C C . GLU A 1 89 ? -3.172 5.688 -5.815 1.00 97.12 89 GLU A C 1
ATOM 695 O O . GLU A 1 89 ? -3.736 6.689 -6.246 1.00 97.12 89 GLU A O 1
ATOM 700 N N . ALA A 1 90 ? -3.253 5.346 -4.528 1.00 97.75 90 ALA A N 1
ATOM 701 C CA . ALA A 1 90 ? -3.999 6.119 -3.542 1.00 97.75 90 ALA A CA 1
ATOM 702 C C . ALA A 1 90 ? -3.432 7.528 -3.323 1.00 97.75 90 ALA A C 1
ATOM 704 O O . ALA A 1 90 ? -4.212 8.480 -3.222 1.00 97.75 90 ALA A O 1
ATOM 705 N N . LEU A 1 91 ? -2.105 7.689 -3.337 1.00 97.94 91 LEU A N 1
ATOM 706 C CA . LEU A 1 91 ? -1.472 9.011 -3.316 1.00 97.94 91 LEU A CA 1
ATOM 707 C C . LEU A 1 91 ? -1.860 9.842 -4.547 1.00 97.94 91 LEU A C 1
ATOM 709 O O . LEU A 1 91 ? -2.122 11.034 -4.405 1.00 97.94 91 LEU A O 1
ATOM 713 N N . LEU A 1 92 ? -1.981 9.226 -5.730 1.00 97.06 92 LEU A N 1
ATOM 714 C CA . LEU A 1 92 ? -2.452 9.905 -6.950 1.00 97.06 92 LEU A CA 1
ATOM 715 C C . LEU A 1 92 ? -3.933 10.315 -6.880 1.00 97.06 92 LEU A C 1
ATOM 717 O O . LEU A 1 92 ? -4.352 11.229 -7.583 1.00 97.06 92 LEU A O 1
ATOM 721 N N . HIS A 1 93 ? -4.721 9.664 -6.021 1.00 97.06 93 HIS A N 1
ATOM 722 C CA . HIS A 1 93 ? -6.083 10.083 -5.658 1.00 97.06 93 HIS A CA 1
ATOM 723 C C . HIS A 1 93 ? -6.108 11.067 -4.477 1.00 97.06 93 HIS A C 1
ATOM 725 O O . HIS A 1 93 ? -7.184 11.409 -3.982 1.00 97.06 93 HIS A O 1
ATOM 731 N N . TYR A 1 94 ? -4.938 11.510 -4.009 1.00 97.75 94 TYR A N 1
ATOM 732 C CA . TYR A 1 94 ? -4.749 12.376 -2.846 1.00 97.75 94 TYR A CA 1
ATOM 733 C C . TYR A 1 94 ? -5.369 11.818 -1.563 1.00 97.75 94 TYR A C 1
ATOM 735 O O . TYR A 1 94 ? -5.805 12.571 -0.691 1.00 97.75 94 TYR A O 1
ATOM 743 N N . LYS A 1 95 ? -5.426 10.490 -1.438 1.00 97.81 95 LYS A N 1
ATOM 744 C CA . LYS A 1 95 ? -5.927 9.825 -0.237 1.00 97.81 95 LYS A CA 1
ATOM 745 C C . LYS A 1 95 ? -4.811 9.666 0.795 1.00 97.81 95 LYS A C 1
ATOM 747 O O . LYS A 1 95 ? -3.673 9.409 0.396 1.00 97.81 95 LYS A O 1
ATOM 752 N N . PRO A 1 96 ? -5.120 9.778 2.098 1.00 98.06 96 PRO A N 1
ATOM 753 C CA . PRO A 1 96 ? -4.207 9.362 3.156 1.00 98.06 96 PRO A CA 1
ATOM 754 C C . PRO A 1 96 ? -3.840 7.887 2.990 1.00 98.06 96 PRO A C 1
ATOM 756 O O . PRO A 1 96 ? -4.707 7.051 2.707 1.00 98.06 96 PRO A O 1
ATOM 759 N N . VAL A 1 97 ? -2.558 7.567 3.173 1.00 98.19 97 VAL A N 1
ATOM 760 C CA . VAL A 1 97 ? -2.041 6.202 3.024 1.00 98.19 97 VAL A CA 1
ATOM 761 C C . VAL A 1 97 ? -1.213 5.819 4.241 1.00 98.19 97 VAL A C 1
ATOM 763 O O . VAL A 1 97 ? -0.176 6.424 4.500 1.00 98.19 97 VAL A O 1
ATOM 766 N N . VAL A 1 98 ? -1.649 4.784 4.952 1.00 96.50 98 VAL A N 1
ATOM 767 C CA . VAL A 1 98 ? -0.869 4.103 5.989 1.00 96.50 98 VAL A CA 1
ATOM 768 C C . VAL A 1 98 ? -0.079 2.976 5.338 1.00 96.50 98 VAL A C 1
ATOM 770 O O . VAL A 1 98 ? -0.660 2.116 4.666 1.00 96.50 98 VAL A O 1
ATOM 773 N N . VAL A 1 99 ? 1.236 2.961 5.549 1.00 92.88 99 VAL A N 1
ATOM 774 C CA . VAL A 1 99 ? 2.111 1.896 5.044 1.00 92.88 99 VAL A CA 1
ATOM 775 C C . VAL A 1 99 ? 2.680 1.083 6.201 1.00 92.88 99 VAL A C 1
ATOM 777 O O . VAL A 1 99 ? 3.229 1.622 7.163 1.00 92.88 99 VAL A O 1
ATOM 780 N N . LEU A 1 100 ? 2.504 -0.237 6.127 1.00 88.94 100 LEU A N 1
ATOM 781 C CA . LEU A 1 100 ? 2.945 -1.162 7.176 1.00 88.94 100 LEU A CA 1
ATOM 782 C C . LEU A 1 100 ? 4.389 -1.645 6.968 1.00 88.94 100 LEU A C 1
ATOM 784 O O . LEU A 1 100 ? 5.031 -2.106 7.911 1.00 88.94 100 LEU A O 1
ATOM 788 N N . ALA A 1 101 ? 4.887 -1.581 5.734 1.00 86.06 101 ALA A N 1
ATOM 789 C CA . ALA A 1 101 ? 6.259 -1.911 5.359 1.00 86.06 101 ALA A CA 1
ATOM 790 C C . ALA A 1 101 ? 6.873 -0.759 4.543 1.00 86.06 101 ALA A C 1
ATOM 792 O O . ALA A 1 101 ? 6.426 0.378 4.644 1.00 86.06 101 ALA A O 1
ATOM 793 N N . ASN A 1 102 ? 7.906 -1.048 3.745 1.00 85.19 102 ASN A N 1
ATOM 794 C CA . ASN A 1 102 ? 8.727 -0.036 3.078 1.00 85.19 102 ASN A CA 1
ATOM 795 C C . ASN A 1 102 ? 8.560 -0.046 1.538 1.00 85.19 102 ASN A C 1
ATOM 797 O O . ASN A 1 102 ? 9.369 -0.669 0.835 1.00 85.19 102 ASN A O 1
ATOM 801 N N . PRO A 1 103 ? 7.501 0.576 0.984 1.00 89.06 103 PRO A N 1
ATOM 802 C CA . PRO A 1 103 ? 7.388 0.815 -0.451 1.00 89.06 103 PRO A CA 1
ATOM 803 C C . PRO A 1 103 ? 8.277 1.986 -0.903 1.00 89.06 103 PRO A C 1
ATOM 805 O O . PRO A 1 103 ? 8.680 2.820 -0.103 1.00 89.06 103 PRO A O 1
ATOM 808 N N . PHE A 1 104 ? 8.531 2.109 -2.212 1.00 89.75 104 PHE A N 1
ATOM 809 C CA . PHE A 1 104 ? 9.396 3.175 -2.756 1.00 89.75 104 PHE A CA 1
ATOM 810 C C . PHE A 1 104 ? 8.867 4.604 -2.515 1.00 89.75 104 PHE A C 1
ATOM 812 O O . PHE A 1 104 ? 9.632 5.560 -2.583 1.00 89.75 104 PHE A O 1
ATOM 819 N N . TYR A 1 105 ? 7.559 4.745 -2.281 1.00 93.31 105 TYR A N 1
ATOM 820 C CA . TYR A 1 105 ? 6.885 6.016 -2.011 1.00 93.31 105 TYR A CA 1
ATOM 821 C C . TYR A 1 105 ? 6.717 6.304 -0.505 1.00 93.31 105 TYR A C 1
ATOM 823 O O . TYR A 1 105 ? 6.161 7.344 -0.153 1.00 93.31 105 TYR A O 1
ATOM 831 N N . GLY A 1 106 ? 7.155 5.388 0.370 1.00 92.19 106 GLY A N 1
ATOM 832 C CA . GLY A 1 106 ? 7.138 5.560 1.826 1.00 92.19 106 GLY A CA 1
ATOM 833 C C . GLY A 1 106 ? 8.262 6.475 2.317 1.00 92.19 106 GLY A C 1
ATOM 834 O O . GLY A 1 106 ? 9.222 6.722 1.589 1.00 92.19 106 GLY A O 1
ATOM 835 N N . HIS A 1 107 ? 8.162 6.980 3.547 1.00 90.69 107 HIS A N 1
ATOM 836 C CA . HIS A 1 107 ? 9.173 7.835 4.196 1.00 90.69 107 HIS A CA 1
ATOM 837 C C . HIS A 1 107 ? 9.485 9.175 3.509 1.00 90.69 107 HIS A C 1
ATOM 839 O O . HIS A 1 107 ? 10.477 9.833 3.829 1.00 90.69 107 HIS A O 1
ATOM 845 N N . LEU A 1 108 ? 8.635 9.622 2.584 1.00 91.94 108 LEU A N 1
ATOM 846 C CA . LEU A 1 108 ? 8.804 10.888 1.858 1.00 91.94 108 LEU A CA 1
ATOM 847 C C . LEU A 1 108 ? 7.946 12.029 2.433 1.00 91.94 108 LEU A C 1
ATOM 849 O O . LEU A 1 108 ? 7.815 13.086 1.817 1.00 91.94 108 LEU A O 1
ATOM 853 N N . GLY A 1 109 ? 7.332 11.819 3.604 1.00 93.25 109 GLY A N 1
ATOM 854 C CA . GLY A 1 109 ? 6.408 12.778 4.224 1.00 93.25 109 GLY A CA 1
ATOM 855 C C . GLY A 1 109 ? 5.060 12.895 3.499 1.00 93.25 109 GLY A C 1
ATOM 856 O O . GLY A 1 109 ? 4.402 13.934 3.591 1.00 93.25 109 GLY A O 1
ATOM 857 N N . LEU A 1 110 ? 4.695 11.854 2.743 1.00 95.62 110 LEU A N 1
ATOM 858 C CA . LEU A 1 110 ? 3.437 11.699 1.999 1.00 95.62 110 LEU A CA 1
ATOM 859 C C . LEU A 1 110 ? 2.559 10.562 2.540 1.00 95.62 110 LEU A C 1
ATOM 861 O O . LEU A 1 110 ? 1.373 10.495 2.228 1.00 95.62 110 LEU A O 1
ATOM 865 N N . THR A 1 111 ? 3.151 9.672 3.328 1.00 96.44 111 THR A N 1
ATOM 866 C CA . THR A 1 111 ? 2.540 8.481 3.906 1.00 96.44 111 THR A CA 1
ATOM 867 C C . THR A 1 111 ? 2.627 8.536 5.422 1.00 96.44 111 THR A C 1
ATOM 869 O O . THR A 1 111 ? 3.457 9.236 6.001 1.00 96.44 111 THR A O 1
ATOM 872 N N . PHE A 1 112 ? 1.760 7.763 6.061 1.00 95.25 112 PHE A N 1
ATOM 873 C CA . PHE A 1 112 ? 1.827 7.457 7.476 1.00 95.25 112 PHE A CA 1
ATOM 874 C C . PHE A 1 112 ? 2.572 6.134 7.641 1.00 95.25 112 PHE A C 1
ATOM 876 O O . PHE A 1 112 ? 1.983 5.053 7.545 1.00 95.25 112 PHE A O 1
ATOM 883 N N . ASP A 1 113 ? 3.888 6.227 7.809 1.00 91.56 113 ASP A N 1
ATOM 884 C CA . ASP A 1 113 ? 4.774 5.069 7.902 1.00 91.56 113 ASP A CA 1
ATOM 885 C C . ASP A 1 113 ? 4.769 4.504 9.332 1.00 91.56 113 ASP A C 1
ATOM 887 O O . ASP A 1 113 ? 5.145 5.181 10.291 1.00 91.56 113 ASP A O 1
ATOM 891 N N . VAL A 1 114 ? 4.310 3.259 9.498 1.00 85.31 114 VAL A N 1
ATOM 892 C CA . VAL A 1 114 ? 4.244 2.609 10.824 1.00 85.31 114 VAL A CA 1
ATOM 893 C C . VAL A 1 114 ? 5.601 2.016 11.218 1.00 85.31 114 VAL A C 1
ATOM 895 O O . VAL A 1 114 ? 5.906 1.873 12.404 1.00 85.31 114 VAL A O 1
ATOM 898 N N . ASP A 1 115 ? 6.438 1.691 10.231 1.00 69.12 115 ASP A N 1
ATOM 899 C CA . ASP A 1 115 ? 7.758 1.082 10.405 1.00 69.12 115 ASP A CA 1
ATOM 900 C C . ASP A 1 115 ? 7.727 -0.170 11.272 1.00 69.12 115 ASP A C 1
ATOM 902 O O . ASP A 1 115 ? 8.569 -0.343 12.157 1.00 69.12 115 ASP A O 1
ATOM 906 N N . CYS A 1 116 ? 6.758 -1.053 11.017 1.00 58.28 116 CYS A N 1
ATOM 907 C CA . CYS A 1 116 ? 6.597 -2.284 11.787 1.00 58.28 116 CYS A CA 1
ATOM 908 C C . CYS A 1 116 ? 7.843 -3.178 11.771 1.00 58.28 116 CYS A C 1
ATOM 910 O O . CYS A 1 116 ? 8.048 -4.004 12.660 1.00 58.28 116 CYS A O 1
ATOM 912 N N . PHE A 1 117 ? 8.665 -3.009 10.738 1.00 57.03 117 PHE A N 1
ATOM 913 C CA . PHE A 1 117 ? 9.695 -3.940 10.328 1.00 57.03 117 PHE A CA 1
ATOM 914 C C . PHE A 1 117 ? 10.838 -3.157 9.669 1.00 57.03 117 PHE A C 1
ATOM 916 O O . PHE A 1 117 ? 10.819 -2.905 8.464 1.00 57.03 117 PHE A O 1
ATOM 923 N N . ARG A 1 118 ? 11.830 -2.721 10.458 1.00 48.44 118 ARG A N 1
ATOM 924 C CA . ARG A 1 118 ? 13.009 -2.021 9.915 1.00 48.44 118 ARG A CA 1
ATOM 925 C C . ARG A 1 118 ? 14.020 -3.036 9.390 1.00 48.44 118 ARG A C 1
ATOM 927 O O . ARG A 1 118 ? 14.342 -4.005 10.074 1.00 48.44 118 ARG A O 1
ATOM 934 N N . TYR A 1 119 ? 14.560 -2.778 8.202 1.00 47.66 119 TYR A N 1
ATOM 935 C CA . TYR A 1 119 ? 15.729 -3.489 7.688 1.00 47.66 119 TYR A CA 1
ATOM 936 C C . TYR A 1 119 ? 16.973 -3.058 8.472 1.00 47.66 119 TYR A C 1
ATOM 938 O O . TYR A 1 119 ? 17.402 -1.910 8.370 1.00 47.66 119 TYR A O 1
ATOM 946 N N . SER A 1 120 ? 17.567 -3.972 9.238 1.00 41.75 120 SER A N 1
ATOM 947 C CA . SER A 1 120 ? 18.880 -3.791 9.859 1.00 41.75 120 SER A CA 1
ATOM 948 C C . SER A 1 120 ? 19.894 -4.703 9.164 1.00 41.75 120 SER A C 1
ATOM 950 O O . SER A 1 120 ? 20.033 -5.874 9.515 1.00 41.75 120 SER A O 1
ATOM 952 N N . GLY A 1 121 ? 20.602 -4.174 8.164 1.00 44.91 121 GLY A N 1
ATOM 953 C CA . GLY A 1 121 ? 21.611 -4.930 7.416 1.00 44.91 121 GLY A CA 1
ATOM 954 C C . GLY A 1 121 ? 21.028 -6.036 6.527 1.00 44.91 121 GLY A C 1
ATOM 955 O O . GLY A 1 121 ? 19.867 -6.423 6.658 1.00 44.91 121 GLY A O 1
ATOM 956 N N . VAL A 1 122 ? 21.846 -6.499 5.576 1.00 43.34 122 VAL A N 1
ATOM 957 C CA . VAL A 1 122 ? 21.505 -7.475 4.526 1.00 43.34 122 VAL A CA 1
ATOM 958 C C . VAL A 1 122 ? 20.691 -8.639 5.117 1.00 43.34 122 VAL A C 1
ATOM 960 O O . VAL A 1 122 ? 21.220 -9.508 5.804 1.00 43.34 122 VAL A O 1
ATOM 963 N N . SER A 1 123 ? 19.378 -8.614 4.875 1.00 41.31 123 SER A N 1
ATOM 964 C CA . SER A 1 123 ? 18.397 -9.660 5.208 1.00 41.31 123 SER A CA 1
ATOM 965 C C . SER A 1 123 ? 17.993 -9.887 6.675 1.00 41.31 123 SER A C 1
ATOM 967 O O . SER A 1 123 ? 17.335 -10.893 6.945 1.00 41.31 123 SER A O 1
ATOM 969 N N . ARG A 1 124 ? 18.266 -8.985 7.632 1.00 41.09 124 ARG A N 1
ATOM 970 C CA . ARG A 1 124 ? 17.651 -9.086 8.978 1.00 41.09 124 ARG A CA 1
ATOM 971 C C . ARG A 1 124 ? 16.705 -7.927 9.238 1.00 41.09 124 ARG A C 1
ATOM 973 O O . ARG A 1 124 ? 17.113 -6.786 9.417 1.00 41.09 124 ARG A O 1
ATOM 980 N N . VAL A 1 125 ? 15.421 -8.248 9.259 1.00 49.47 125 VAL A N 1
ATOM 981 C CA . VAL A 1 125 ? 14.368 -7.333 9.675 1.00 49.47 125 VAL A CA 1
ATOM 982 C C . VAL A 1 125 ? 14.113 -7.562 11.161 1.00 49.47 125 VAL A C 1
ATOM 984 O O . VAL A 1 125 ? 13.798 -8.678 11.578 1.00 49.47 125 VAL A O 1
ATOM 987 N N . THR A 1 126 ? 14.292 -6.524 11.973 1.00 47.84 126 THR A N 1
ATOM 988 C CA . THR A 1 126 ? 13.958 -6.575 13.400 1.00 47.84 126 THR A CA 1
ATOM 989 C C . THR A 1 126 ? 12.539 -6.063 13.588 1.00 47.84 126 THR A C 1
ATOM 991 O O . THR A 1 126 ? 12.243 -4.919 13.236 1.00 47.84 126 THR A O 1
ATOM 994 N N . TYR A 1 127 ? 11.672 -6.909 14.139 1.00 49.28 127 TYR A N 1
ATOM 995 C CA . TYR A 1 127 ? 10.375 -6.491 14.657 1.00 49.28 127 TYR A CA 1
ATOM 996 C C . TYR A 1 127 ? 10.599 -5.600 15.881 1.00 49.28 127 TYR A C 1
ATOM 998 O O . TYR A 1 127 ? 11.327 -5.981 16.798 1.00 49.28 127 TYR A O 1
ATOM 1006 N N . ASP A 1 128 ? 10.008 -4.410 15.874 1.00 56.84 128 ASP A N 1
ATOM 1007 C CA . ASP A 1 128 ? 9.995 -3.522 17.034 1.00 56.84 128 ASP A CA 1
ATOM 1008 C C . ASP A 1 128 ? 8.607 -3.608 17.676 1.00 56.84 128 ASP A C 1
ATOM 1010 O O . ASP A 1 128 ? 7.626 -3.185 17.061 1.00 56.84 128 ASP A O 1
ATOM 1014 N N . GLU A 1 129 ? 8.519 -4.135 18.902 1.00 51.69 129 GLU A N 1
ATOM 1015 C CA . GLU A 1 129 ? 7.286 -4.213 19.708 1.00 51.69 129 GLU A CA 1
ATOM 1016 C C . GLU A 1 129 ? 6.591 -2.843 19.847 1.00 51.69 129 GLU A C 1
ATOM 1018 O O . GLU A 1 129 ? 5.371 -2.760 20.002 1.00 51.69 129 GLU A O 1
ATOM 1023 N N . LYS A 1 130 ? 7.333 -1.735 19.705 1.00 59.69 130 LYS A N 1
ATOM 1024 C CA . LYS A 1 130 ? 6.768 -0.374 19.677 1.00 59.69 130 LYS A CA 1
ATOM 1025 C C . LYS A 1 130 ? 5.940 -0.081 18.425 1.00 59.69 130 LYS A C 1
ATOM 1027 O O . LYS A 1 130 ? 5.352 0.989 18.311 1.00 59.69 130 LYS A O 1
ATOM 1032 N N . SER A 1 131 ? 5.908 -0.969 17.442 1.00 60.62 131 SER A N 1
ATOM 1033 C CA . SER A 1 131 ? 5.180 -0.741 16.193 1.00 60.62 131 SER A CA 1
ATOM 1034 C C . SER A 1 131 ? 3.702 -1.082 16.286 1.00 60.62 131 SER A C 1
ATOM 1036 O O . SER A 1 131 ? 2.879 -0.365 15.720 1.00 60.62 131 SER A O 1
ATOM 1038 N N . GLU A 1 132 ? 3.342 -2.113 17.053 1.00 61.47 132 GLU A N 1
ATOM 1039 C CA . GLU A 1 132 ? 1.932 -2.449 17.289 1.00 61.47 132 GLU A CA 1
ATOM 1040 C C . GLU A 1 132 ? 1.222 -1.370 18.107 1.00 61.47 132 GLU A C 1
ATOM 1042 O O . GLU A 1 132 ? 0.056 -1.076 17.864 1.00 61.47 132 GLU A O 1
ATOM 1047 N N . THR A 1 133 ? 1.937 -0.701 19.016 1.00 70.81 133 THR A N 1
ATOM 1048 C CA . THR A 1 133 ? 1.392 0.437 19.770 1.00 70.81 133 THR A CA 1
ATOM 1049 C C . THR A 1 133 ? 1.277 1.709 18.926 1.00 70.81 133 THR A C 1
ATOM 1051 O O . THR A 1 133 ? 0.393 2.530 19.180 1.00 70.81 133 THR A O 1
ATOM 1054 N N . ARG A 1 134 ? 2.121 1.869 17.895 1.00 83.31 134 ARG A N 1
ATOM 1055 C CA . ARG A 1 134 ? 2.056 2.995 16.949 1.00 83.31 134 ARG A CA 1
ATOM 1056 C C . ARG A 1 134 ? 0.885 2.872 15.981 1.00 83.31 134 ARG A C 1
ATOM 1058 O O . ARG A 1 134 ? 0.226 3.876 15.731 1.00 83.31 134 ARG A O 1
ATOM 1065 N N . LEU A 1 135 ? 0.574 1.666 15.499 1.00 88.06 135 LEU A N 1
ATOM 1066 C CA . LEU A 1 135 ? -0.427 1.466 14.447 1.00 88.06 135 LEU A CA 1
ATOM 1067 C C . LEU A 1 135 ? -1.796 2.123 14.739 1.00 88.06 135 LEU A C 1
ATOM 1069 O O . LEU A 1 135 ? -2.273 2.856 13.870 1.00 88.06 135 LEU A O 1
ATOM 1073 N N . PRO A 1 136 ? -2.428 1.967 15.923 1.00 91.56 136 PRO A N 1
ATOM 1074 C CA . PRO A 1 136 ? -3.687 2.654 16.216 1.00 91.56 136 PRO A CA 1
ATOM 1075 C C . PRO A 1 136 ? -3.584 4.183 16.164 1.00 91.56 136 PRO A C 1
ATOM 1077 O O . PRO A 1 136 ? -4.520 4.849 15.723 1.00 91.56 136 PRO A O 1
ATOM 1080 N N . ALA A 1 137 ? -2.470 4.760 16.629 1.00 92.00 137 ALA A N 1
ATOM 1081 C CA . ALA A 1 137 ? -2.251 6.205 16.574 1.00 92.00 137 ALA A CA 1
ATOM 1082 C C . ALA A 1 137 ? -2.058 6.670 15.126 1.00 92.00 137 ALA A C 1
ATOM 1084 O O . ALA A 1 137 ? -2.744 7.587 14.685 1.00 92.00 137 ALA A O 1
ATOM 1085 N N . THR A 1 138 ? -1.227 5.960 14.365 1.00 93.19 138 THR A N 1
ATOM 1086 C CA . THR A 1 138 ? -0.959 6.232 12.952 1.00 93.19 138 THR A CA 1
ATOM 1087 C C . THR A 1 138 ? -2.226 6.150 12.096 1.00 93.19 138 THR A C 1
ATOM 1089 O O . THR A 1 138 ? -2.468 7.021 11.265 1.00 93.19 138 THR A O 1
ATOM 1092 N N . ILE A 1 139 ? -3.090 5.153 12.326 1.00 94.88 139 ILE A N 1
ATOM 1093 C CA . ILE A 1 139 ? -4.385 5.053 11.636 1.00 94.88 139 ILE A CA 1
ATOM 1094 C C . ILE A 1 139 ? -5.290 6.236 11.998 1.00 94.88 139 ILE A C 1
ATOM 1096 O O . ILE A 1 139 ? -5.941 6.788 11.114 1.00 94.88 139 ILE A O 1
ATOM 1100 N N . ARG A 1 140 ? -5.341 6.646 13.273 1.00 95.31 140 ARG A N 1
ATOM 1101 C CA . ARG A 1 140 ? -6.138 7.812 13.691 1.00 95.31 140 ARG A CA 1
ATOM 1102 C C . ARG A 1 140 ? -5.659 9.101 13.034 1.00 95.31 140 ARG A C 1
ATOM 1104 O O . ARG A 1 140 ? -6.491 9.866 12.562 1.00 95.31 140 ARG A O 1
ATOM 1111 N N . GLU A 1 141 ? -4.351 9.325 12.982 1.00 95.75 141 GLU A N 1
ATOM 1112 C CA . GLU A 1 141 ? -3.762 10.483 12.303 1.00 95.75 141 GLU A CA 1
ATOM 1113 C C . GLU A 1 141 ? -4.089 10.474 10.804 1.00 95.75 141 GLU A C 1
ATOM 1115 O O . GLU A 1 141 ? -4.527 11.490 10.265 1.00 95.75 141 GLU A O 1
ATOM 1120 N N . ALA A 1 142 ? -3.986 9.311 10.155 1.00 96.44 142 ALA A N 1
ATOM 1121 C CA . ALA A 1 142 ? -4.334 9.163 8.747 1.00 96.44 142 ALA A CA 1
ATOM 1122 C C . ALA A 1 142 ? -5.821 9.400 8.462 1.00 96.44 1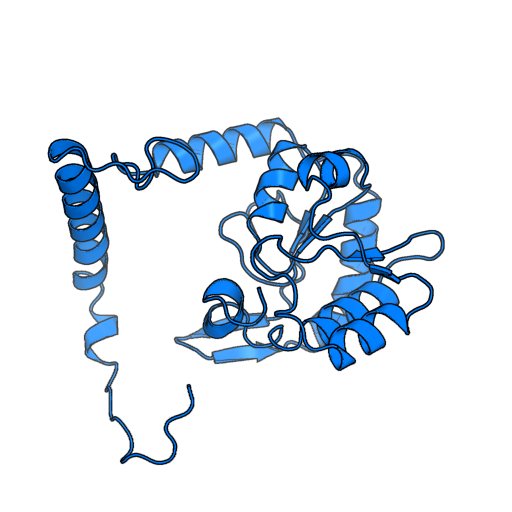42 ALA A C 1
ATOM 1124 O O . ALA A 1 142 ? -6.157 10.019 7.460 1.00 96.44 142 ALA A O 1
ATOM 1125 N N . LEU A 1 143 ? -6.715 8.931 9.336 1.00 95.50 143 LEU A N 1
ATOM 1126 C CA . LEU A 1 143 ? -8.157 9.171 9.219 1.00 95.50 143 LEU A CA 1
ATOM 1127 C C . LEU A 1 143 ? -8.546 10.624 9.527 1.00 95.50 143 LEU A C 1
ATOM 1129 O O . LEU A 1 143 ? -9.561 11.094 9.022 1.00 95.50 143 LEU A O 1
ATOM 1133 N N . ALA A 1 144 ? -7.765 11.324 10.355 1.00 95.88 144 ALA A N 1
ATOM 1134 C CA . ALA A 1 144 ? -7.960 12.745 10.633 1.00 95.88 144 ALA A CA 1
ATOM 1135 C C . ALA A 1 144 ? -7.499 13.637 9.468 1.00 95.88 144 ALA A C 1
ATOM 1137 O O . ALA A 1 144 ? -7.965 14.769 9.336 1.00 95.88 144 ALA A O 1
ATOM 1138 N N . GLN A 1 145 ? -6.599 13.141 8.615 1.00 94.00 145 GLN A N 1
ATOM 1139 C CA . GLN A 1 145 ? -6.237 13.813 7.378 1.00 94.00 145 GLN A CA 1
ATOM 1140 C C . GLN A 1 145 ? -7.316 13.569 6.319 1.00 94.00 145 GLN A C 1
ATOM 1142 O O . GLN A 1 145 ? -7.531 12.449 5.881 1.00 94.00 145 GLN A O 1
ATOM 1147 N N . GLU A 1 146 ? -7.973 14.624 5.842 1.00 90.44 146 GLU A N 1
ATOM 1148 C CA . GLU A 1 146 ? -8.976 14.472 4.777 1.00 90.44 146 GLU A CA 1
ATOM 1149 C C . GLU A 1 146 ? -8.340 14.177 3.410 1.00 90.44 146 GLU A C 1
ATOM 1151 O O . GLU A 1 146 ? -8.908 13.456 2.585 1.00 90.44 146 GLU A O 1
ATOM 1156 N N . ARG A 1 147 ? -7.163 14.764 3.150 1.00 95.31 147 ARG A N 1
ATOM 1157 C CA . ARG A 1 147 ? -6.504 14.731 1.840 1.00 95.31 147 ARG A CA 1
ATOM 1158 C C . ARG A 1 147 ? -4.987 14.863 1.951 1.00 95.31 147 ARG A C 1
ATOM 1160 O O . ARG A 1 147 ? -4.479 15.666 2.734 1.00 95.31 147 ARG A O 1
ATOM 1167 N N . THR A 1 148 ? -4.271 14.116 1.121 1.00 96.75 148 THR A N 1
ATOM 1168 C CA . THR A 1 148 ? -2.818 14.214 0.935 1.00 96.75 148 THR A CA 1
ATOM 1169 C C . THR A 1 148 ? -2.437 15.467 0.147 1.00 96.75 148 THR A C 1
ATOM 1171 O O . THR A 1 148 ? -3.143 15.873 -0.772 1.00 96.75 148 THR A O 1
ATOM 1174 N N . ASP A 1 149 ? -1.310 16.081 0.510 1.00 96.69 149 ASP A N 1
ATOM 1175 C CA . ASP A 1 149 ? -0.769 17.284 -0.130 1.00 96.69 149 ASP A CA 1
ATOM 1176 C C . ASP A 1 149 ? -0.484 17.050 -1.624 1.00 96.69 149 ASP A C 1
ATOM 1178 O O . ASP A 1 149 ? 0.413 16.297 -2.009 1.00 96.69 149 ASP A O 1
ATOM 1182 N N . GLU A 1 150 ? -1.266 17.717 -2.467 1.00 97.06 150 GLU A N 1
ATOM 1183 C CA . GLU A 1 150 ? -1.229 17.571 -3.918 1.00 97.06 150 GLU A CA 1
ATOM 1184 C C . GLU A 1 150 ? 0.083 18.063 -4.539 1.00 97.06 150 GLU A C 1
ATOM 1186 O O . GLU A 1 150 ? 0.597 17.416 -5.456 1.00 97.06 150 GLU A O 1
ATOM 1191 N N . GLU A 1 151 ? 0.682 19.142 -4.022 1.00 97.31 151 GLU A N 1
ATOM 1192 C CA . GLU A 1 151 ? 1.956 19.644 -4.546 1.00 97.31 151 GLU A CA 1
ATOM 1193 C C . GLU A 1 151 ? 3.067 18.623 -4.293 1.00 97.31 151 GLU A C 1
ATOM 1195 O O . GLU A 1 151 ? 3.864 18.320 -5.189 1.00 97.31 151 GLU A O 1
ATOM 1200 N N . LYS A 1 152 ? 3.104 18.038 -3.091 1.00 96.62 152 LYS A N 1
ATOM 1201 C CA . LYS A 1 152 ? 4.079 16.989 -2.765 1.00 96.62 152 LYS A CA 1
ATOM 1202 C C . LYS A 1 152 ? 3.887 15.742 -3.625 1.00 96.62 152 LYS A C 1
ATOM 1204 O O . LYS A 1 152 ? 4.881 15.183 -4.089 1.00 96.62 152 LYS A O 1
ATOM 1209 N N . VAL A 1 153 ? 2.643 15.336 -3.891 1.00 97.69 153 VAL A N 1
ATOM 1210 C CA . VAL A 1 153 ? 2.356 14.207 -4.793 1.00 97.69 153 VAL A CA 1
ATOM 1211 C C . VAL A 1 153 ? 2.870 14.503 -6.204 1.00 97.69 153 VAL A C 1
ATOM 1213 O O . VAL A 1 153 ? 3.600 13.689 -6.768 1.00 97.69 153 VAL A O 1
ATOM 1216 N N . ILE A 1 154 ? 2.579 15.683 -6.759 1.00 97.44 154 ILE A N 1
ATOM 1217 C CA . ILE A 1 154 ? 3.056 16.083 -8.095 1.00 97.44 154 ILE A CA 1
ATOM 1218 C C . ILE A 1 154 ? 4.589 16.125 -8.144 1.00 97.44 154 ILE A C 1
ATOM 1220 O O . ILE A 1 154 ? 5.198 15.685 -9.125 1.00 97.44 154 ILE A O 1
ATOM 1224 N N . ARG A 1 155 ? 5.242 16.620 -7.087 1.00 97.44 155 ARG A N 1
ATOM 1225 C CA . ARG A 1 155 ? 6.707 16.601 -6.968 1.00 97.44 155 ARG A CA 1
ATOM 1226 C C . ARG A 1 155 ? 7.258 15.180 -6.981 1.00 97.44 155 ARG A C 1
ATOM 1228 O O . ARG A 1 155 ? 8.228 14.936 -7.696 1.00 97.44 155 ARG A O 1
ATOM 1235 N N . LEU A 1 156 ? 6.638 14.257 -6.246 1.00 95.75 156 LEU A N 1
ATOM 1236 C CA . LEU A 1 156 ? 7.045 12.855 -6.235 1.00 95.75 156 LEU A CA 1
ATOM 1237 C C . LEU A 1 156 ? 6.863 12.210 -7.613 1.00 95.75 156 LEU A C 1
ATOM 1239 O O . LEU A 1 156 ? 7.803 11.602 -8.114 1.00 95.75 156 LEU A O 1
ATOM 1243 N N . VAL A 1 157 ? 5.717 12.407 -8.271 1.00 96.38 157 VAL A N 1
ATOM 1244 C CA . VAL A 1 157 ? 5.489 11.919 -9.645 1.00 96.38 157 VAL A CA 1
ATOM 1245 C C . VAL A 1 157 ? 6.569 12.442 -10.589 1.00 96.38 157 VAL A C 1
ATOM 1247 O O . VAL A 1 157 ? 7.183 11.667 -11.316 1.00 96.38 157 VAL A O 1
ATOM 1250 N N . ASN A 1 158 ? 6.862 13.742 -10.543 1.00 96.50 158 ASN A N 1
ATOM 1251 C CA . ASN A 1 158 ? 7.910 14.338 -11.368 1.00 96.50 158 ASN A CA 1
ATOM 1252 C C . ASN A 1 158 ? 9.300 13.767 -11.060 1.00 96.50 158 ASN A C 1
ATOM 1254 O O . ASN A 1 158 ? 10.085 13.558 -11.984 1.00 96.50 158 ASN A O 1
ATOM 1258 N N . ALA A 1 159 ? 9.618 13.524 -9.788 1.00 94.75 159 ALA A N 1
ATOM 1259 C CA . ALA A 1 159 ? 10.881 12.911 -9.389 1.00 94.75 159 ALA A CA 1
ATOM 1260 C C . ALA A 1 159 ? 10.994 11.476 -9.921 1.00 94.75 159 ALA A C 1
ATOM 1262 O O . ALA A 1 159 ? 12.001 11.141 -10.542 1.00 94.75 159 ALA A O 1
ATOM 1263 N N . VAL A 1 160 ? 9.936 10.671 -9.765 1.00 92.50 160 VAL A N 1
ATOM 1264 C CA . VAL A 1 160 ? 9.862 9.303 -10.294 1.00 92.50 160 VAL A CA 1
ATOM 1265 C C . VAL A 1 160 ? 10.054 9.325 -11.804 1.00 92.50 160 VAL A C 1
ATOM 1267 O O . VAL A 1 160 ? 10.995 8.711 -12.292 1.00 92.50 160 VAL A O 1
ATOM 1270 N N . MET A 1 161 ? 9.261 10.110 -12.538 1.00 91.44 161 MET A N 1
ATOM 1271 C CA . MET A 1 161 ? 9.342 10.192 -14.002 1.00 91.44 161 MET A CA 1
ATOM 1272 C C . MET A 1 161 ? 10.730 10.614 -14.501 1.00 91.44 161 MET A C 1
ATOM 1274 O O . MET A 1 161 ? 11.183 10.113 -15.524 1.00 91.44 161 MET A O 1
ATOM 1278 N N . LYS A 1 162 ? 11.427 11.498 -13.775 1.00 92.25 162 LYS A N 1
ATOM 1279 C CA . LYS A 1 162 ? 12.807 11.905 -14.097 1.00 92.25 162 LYS A CA 1
ATOM 1280 C C . LYS A 1 162 ? 13.857 10.847 -13.754 1.00 92.25 162 LYS A C 1
ATOM 1282 O O . LYS A 1 162 ? 14.945 10.888 -14.317 1.00 92.25 162 LYS A O 1
ATOM 1287 N N . SER A 1 163 ? 13.559 9.945 -12.821 1.00 89.00 163 SER A N 1
ATOM 1288 C CA . SER A 1 163 ? 14.453 8.846 -12.435 1.00 89.00 163 SER A CA 1
ATOM 1289 C C . SER A 1 163 ? 14.302 7.593 -13.299 1.00 89.00 163 SER A C 1
ATOM 1291 O O . SER A 1 163 ? 15.158 6.714 -13.235 1.00 89.00 163 SER A O 1
ATOM 1293 N N . LEU A 1 164 ? 13.231 7.495 -14.094 1.00 89.38 164 LEU A N 1
ATOM 1294 C CA . LEU A 1 164 ? 13.012 6.353 -14.974 1.00 89.38 164 LEU A CA 1
ATOM 1295 C C . LEU A 1 164 ? 13.985 6.388 -16.152 1.00 89.38 164 LEU A C 1
ATOM 1297 O O . LEU A 1 164 ? 14.225 7.431 -16.763 1.00 89.38 164 LEU A O 1
ATOM 1301 N N . TYR A 1 165 ? 14.501 5.216 -16.501 1.00 90.06 165 TYR A N 1
ATOM 1302 C CA . TYR A 1 165 ? 15.238 5.038 -17.738 1.00 90.06 165 TYR A CA 1
ATOM 1303 C C . TYR A 1 165 ? 14.293 4.830 -18.933 1.00 90.06 165 TYR A C 1
ATOM 1305 O O . TYR A 1 165 ? 13.143 4.422 -18.742 1.00 90.06 165 TYR A O 1
ATOM 1313 N N . PRO A 1 166 ? 14.751 5.090 -20.171 1.00 89.56 166 PRO A N 1
ATOM 1314 C CA . PRO A 1 166 ? 13.991 4.766 -21.373 1.00 89.56 166 PRO A CA 1
ATOM 1315 C C . PRO A 1 166 ? 13.682 3.266 -21.483 1.00 89.56 166 PRO A C 1
ATOM 1317 O O . PRO A 1 166 ? 14.521 2.425 -21.177 1.00 89.56 166 PRO A O 1
ATOM 1320 N N . GLY A 1 167 ? 12.497 2.941 -21.999 1.00 90.19 167 GLY A N 1
ATOM 1321 C CA . GLY A 1 167 ? 12.076 1.567 -22.272 1.00 90.19 167 GLY A CA 1
ATOM 1322 C C . GLY A 1 167 ? 10.823 1.158 -21.499 1.00 90.19 167 GLY A C 1
ATOM 1323 O O . GLY A 1 167 ? 10.604 1.556 -20.357 1.00 90.19 167 GLY A O 1
ATOM 1324 N N . PHE A 1 168 ? 9.979 0.351 -22.135 1.00 90.19 168 PHE A N 1
ATOM 1325 C CA . PHE A 1 168 ? 8.723 -0.128 -21.563 1.00 90.19 168 PHE A CA 1
ATOM 1326 C C . PHE A 1 168 ? 8.566 -1.620 -21.825 1.00 90.19 168 PHE A C 1
ATOM 1328 O O . PHE A 1 168 ? 8.658 -2.057 -22.967 1.00 90.19 168 PHE A O 1
ATOM 1335 N N . PHE A 1 169 ? 8.260 -2.413 -20.797 1.00 88.19 169 PHE A N 1
ATOM 1336 C CA . PHE A 1 169 ? 7.983 -3.845 -20.983 1.00 88.19 169 PHE A CA 1
ATOM 1337 C C . PHE A 1 169 ? 6.716 -4.106 -21.800 1.00 88.19 169 PHE A C 1
ATOM 1339 O O . PHE A 1 169 ? 6.619 -5.112 -22.498 1.00 88.19 169 PHE A O 1
ATOM 1346 N N . TYR A 1 170 ? 5.744 -3.199 -21.723 1.00 89.69 170 TYR A N 1
ATOM 1347 C CA . TYR A 1 170 ? 4.430 -3.359 -22.327 1.00 89.69 170 TYR A CA 1
ATOM 1348 C C . TYR A 1 170 ? 4.124 -2.186 -23.245 1.00 89.69 170 TYR A C 1
ATOM 1350 O O . TYR A 1 170 ? 4.343 -1.032 -22.881 1.00 89.69 170 TYR A O 1
ATOM 1358 N N . LYS A 1 171 ? 3.565 -2.481 -24.419 1.00 87.88 171 LYS A N 1
ATOM 1359 C CA . LYS A 1 171 ? 3.037 -1.463 -25.338 1.00 87.88 171 LYS A CA 1
ATOM 1360 C C . LYS A 1 171 ? 1.646 -1.006 -24.903 1.00 87.88 171 LYS A C 1
ATOM 1362 O O . LYS A 1 171 ? 1.289 0.163 -25.012 1.00 87.88 171 LYS A O 1
ATOM 1367 N N . ARG A 1 172 ? 0.862 -1.957 -24.393 1.00 86.44 172 ARG A N 1
ATOM 1368 C CA . ARG A 1 172 ? -0.434 -1.766 -23.734 1.00 86.44 172 ARG A CA 1
ATOM 1369 C C . ARG A 1 172 ? -0.705 -2.952 -22.811 1.00 86.44 172 ARG A C 1
ATOM 1371 O O . ARG A 1 172 ? 0.010 -3.950 -22.845 1.00 86.44 172 ARG A O 1
ATOM 1378 N N . ARG A 1 173 ? -1.741 -2.856 -21.975 1.00 76.25 173 ARG A N 1
ATOM 1379 C CA . ARG A 1 173 ? -2.106 -3.915 -21.021 1.00 76.25 173 ARG A CA 1
ATOM 1380 C C . ARG A 1 173 ? -2.262 -5.267 -21.736 1.00 76.25 173 ARG A C 1
ATOM 1382 O O . ARG A 1 173 ? -3.110 -5.395 -22.612 1.00 76.25 173 ARG A O 1
ATOM 1389 N N . GLY A 1 174 ? -1.463 -6.255 -21.331 1.00 81.12 174 GLY A N 1
ATOM 1390 C CA . GLY A 1 174 ? -1.482 -7.614 -21.887 1.00 81.12 174 GLY A CA 1
ATOM 1391 C C . GLY A 1 174 ? -0.659 -7.817 -23.165 1.00 81.12 174 GLY A C 1
ATOM 1392 O O . GLY A 1 174 ? -0.612 -8.937 -23.660 1.00 81.12 174 GLY A O 1
ATOM 1393 N N . GLU A 1 175 ? 0.003 -6.779 -23.685 1.00 91.06 175 GLU A N 1
ATOM 1394 C CA . GLU A 1 175 ? 0.845 -6.864 -24.882 1.00 91.06 175 GLU A CA 1
ATOM 1395 C C . GLU A 1 175 ? 2.261 -6.368 -24.578 1.00 91.06 175 GLU A C 1
ATOM 1397 O O . GLU A 1 175 ? 2.476 -5.185 -24.289 1.00 91.06 175 GLU A O 1
ATOM 1402 N N . PHE A 1 176 ? 3.227 -7.285 -24.648 1.00 90.88 176 PHE A N 1
ATOM 1403 C CA . PHE A 1 176 ? 4.642 -6.963 -24.502 1.00 90.88 176 PHE A CA 1
ATOM 1404 C C . PHE A 1 176 ? 5.119 -6.064 -25.641 1.00 90.88 176 PHE A C 1
ATOM 1406 O O . PHE A 1 176 ? 4.699 -6.213 -26.787 1.00 90.88 176 PHE A O 1
ATOM 1413 N N . ASN A 1 177 ? 6.011 -5.131 -25.322 1.00 92.06 177 ASN A N 1
ATOM 1414 C CA . ASN A 1 177 ? 6.688 -4.346 -26.340 1.00 92.06 177 ASN A CA 1
ATOM 1415 C C . ASN A 1 177 ? 7.886 -5.140 -26.880 1.00 92.06 177 ASN A C 1
ATOM 1417 O O . ASN A 1 177 ? 8.892 -5.298 -26.191 1.00 92.06 177 ASN A O 1
ATOM 1421 N N . THR A 1 178 ? 7.759 -5.640 -28.108 1.00 93.12 178 THR A N 1
ATOM 1422 C CA . THR A 1 178 ? 8.780 -6.455 -28.781 1.00 93.12 178 THR A CA 1
ATOM 1423 C C . THR A 1 178 ? 9.641 -5.658 -29.764 1.00 93.12 178 THR A C 1
ATOM 1425 O O . THR A 1 178 ? 10.377 -6.261 -30.544 1.00 93.12 178 THR A O 1
ATOM 1428 N N . ASP A 1 179 ? 9.539 -4.325 -29.779 1.00 95.06 179 ASP A N 1
ATOM 1429 C CA . ASP A 1 179 ? 10.359 -3.487 -30.656 1.00 95.06 179 ASP A CA 1
ATOM 1430 C C . ASP A 1 179 ? 11.837 -3.612 -30.247 1.00 95.06 179 ASP A C 1
ATOM 1432 O O . ASP A 1 179 ? 12.185 -3.414 -29.081 1.00 95.06 179 ASP A O 1
ATOM 1436 N N . VAL A 1 180 ? 12.718 -3.933 -31.203 1.00 95.00 180 VAL A N 1
ATOM 1437 C CA . VAL A 1 180 ? 14.146 -4.199 -30.932 1.00 95.00 180 VAL A CA 1
ATOM 1438 C C . VAL A 1 180 ? 14.812 -3.012 -30.237 1.00 95.00 180 VAL A C 1
ATOM 1440 O O . VAL A 1 180 ? 15.459 -3.195 -29.213 1.00 95.00 180 VAL A O 1
ATOM 1443 N N . SER A 1 181 ? 14.557 -1.791 -30.708 1.00 94.56 181 SER A N 1
ATOM 1444 C CA . SER A 1 181 ? 15.093 -0.571 -30.093 1.00 94.56 181 SER A CA 1
ATOM 1445 C C . SER A 1 181 ? 14.596 -0.346 -28.660 1.00 94.56 181 SER A C 1
ATOM 1447 O O . SER A 1 181 ? 15.302 0.222 -27.832 1.00 94.56 181 SER A O 1
ATOM 1449 N N . ASN A 1 182 ? 13.384 -0.799 -28.324 1.00 94.31 182 ASN A N 1
ATOM 1450 C CA . ASN A 1 182 ? 12.881 -0.756 -26.953 1.00 94.31 182 ASN A CA 1
ATOM 1451 C C . ASN A 1 182 ? 13.558 -1.815 -26.073 1.00 94.31 182 ASN A C 1
ATOM 1453 O O . ASN A 1 182 ? 13.880 -1.525 -24.923 1.00 94.31 182 ASN A O 1
ATOM 1457 N N . ALA A 1 183 ? 13.789 -3.016 -26.607 1.00 92.81 183 ALA A N 1
ATOM 1458 C CA . ALA A 1 183 ? 14.536 -4.052 -25.903 1.00 92.81 183 ALA A CA 1
ATOM 1459 C C . ALA A 1 183 ? 15.979 -3.604 -25.612 1.00 92.81 183 ALA A C 1
ATOM 1461 O O . ALA A 1 183 ? 16.434 -3.763 -24.481 1.00 92.81 183 ALA A 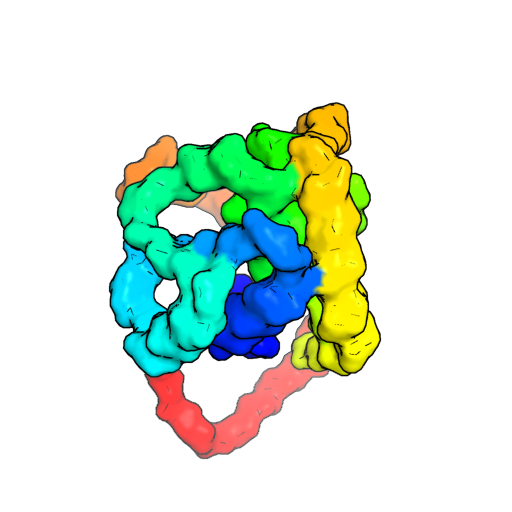O 1
ATOM 1462 N N . GLU A 1 184 ? 16.650 -2.974 -26.581 1.00 94.62 184 GLU A N 1
ATOM 1463 C CA . GLU A 1 184 ? 17.978 -2.364 -26.409 1.00 94.62 184 GLU A CA 1
ATOM 1464 C C . GLU A 1 184 ? 17.967 -1.321 -25.284 1.00 94.62 184 GLU A C 1
ATOM 1466 O O . GLU A 1 184 ? 18.751 -1.432 -24.345 1.00 94.62 184 GLU A O 1
ATOM 1471 N N . ASN A 1 185 ? 16.999 -0.395 -25.288 1.00 94.56 185 ASN A N 1
ATOM 1472 C CA . ASN A 1 185 ? 16.854 0.595 -24.216 1.00 94.56 185 ASN A CA 1
ATOM 1473 C C . ASN A 1 185 ? 16.706 -0.049 -22.825 1.00 94.56 185 ASN A C 1
ATOM 1475 O O . ASN A 1 185 ? 17.328 0.412 -21.868 1.00 94.56 185 ASN A O 1
ATOM 1479 N N . ILE A 1 186 ? 15.901 -1.111 -22.691 1.00 92.62 186 ILE A N 1
ATOM 1480 C CA . ILE A 1 186 ? 15.722 -1.816 -21.410 1.00 92.62 186 ILE A CA 1
ATOM 1481 C C . ILE A 1 186 ? 17.039 -2.460 -20.962 1.00 92.62 186 ILE A C 1
ATOM 1483 O O . ILE A 1 186 ? 17.413 -2.325 -19.795 1.00 92.62 186 ILE A O 1
ATOM 1487 N N . VAL A 1 187 ? 17.743 -3.140 -21.871 1.00 92.88 187 VAL A N 1
ATOM 1488 C CA . VAL A 1 187 ? 19.021 -3.803 -21.573 1.00 92.88 187 VAL A CA 1
ATOM 1489 C C . VAL A 1 187 ? 20.075 -2.782 -21.152 1.00 92.88 187 VAL A C 1
ATOM 1491 O O . VAL A 1 187 ? 20.669 -2.940 -20.085 1.00 92.88 187 VAL A O 1
ATOM 1494 N N . ASP A 1 188 ? 20.252 -1.705 -21.915 1.00 93.44 188 ASP A N 1
ATOM 1495 C CA . ASP A 1 188 ? 21.212 -0.639 -21.604 1.00 93.44 188 ASP A CA 1
ATOM 1496 C C . ASP A 1 188 ? 20.926 -0.001 -20.240 1.00 93.44 188 ASP A C 1
ATOM 1498 O O . ASP A 1 188 ? 21.836 0.275 -19.454 1.00 93.44 188 ASP A O 1
ATOM 1502 N N . SER A 1 189 ? 19.644 0.181 -19.922 1.00 91.38 189 SER A N 1
ATOM 1503 C CA . SER A 1 189 ? 19.199 0.714 -18.635 1.00 91.38 189 SER A CA 1
ATOM 1504 C C . SER A 1 189 ? 19.527 -0.223 -17.473 1.00 91.38 189 SER A C 1
ATOM 1506 O O . SER A 1 189 ? 20.013 0.230 -16.435 1.00 91.38 189 SER A O 1
ATOM 1508 N N . MET A 1 190 ? 19.305 -1.531 -17.643 1.00 89.00 190 MET A N 1
ATOM 1509 C CA . MET A 1 190 ? 19.665 -2.537 -16.639 1.00 89.00 190 MET A CA 1
ATOM 1510 C C . MET A 1 190 ? 21.178 -2.611 -16.432 1.00 89.00 190 MET A C 1
ATOM 1512 O O . MET A 1 190 ? 21.626 -2.623 -15.288 1.00 89.00 190 MET A O 1
ATOM 1516 N N . LEU A 1 191 ? 21.963 -2.615 -17.515 1.00 90.00 191 LEU A N 1
ATOM 1517 C CA . LEU A 1 191 ? 23.428 -2.634 -17.448 1.00 90.00 191 LEU A CA 1
ATOM 1518 C C . LEU A 1 191 ? 23.971 -1.396 -16.730 1.00 90.00 191 LEU A C 1
ATOM 1520 O O . LEU A 1 191 ? 24.847 -1.515 -15.875 1.00 90.00 191 LEU A O 1
ATOM 1524 N N . LYS A 1 192 ? 23.410 -0.218 -17.020 1.00 88.12 192 LYS A N 1
ATOM 1525 C CA . LYS A 1 192 ? 23.774 1.036 -16.351 1.00 88.12 192 LYS A CA 1
ATOM 1526 C C . LYS A 1 192 ? 23.431 1.045 -14.862 1.00 88.12 192 LYS A C 1
ATOM 1528 O O . LYS A 1 192 ? 24.143 1.668 -14.079 1.00 88.12 192 LYS A O 1
ATOM 1533 N N . GLU A 1 193 ? 22.335 0.412 -14.452 1.00 85.44 193 GLU A N 1
ATOM 1534 C CA . GLU A 1 193 ? 22.013 0.293 -13.028 1.00 85.44 193 GLU A CA 1
ATOM 1535 C C . GLU A 1 193 ? 22.915 -0.739 -12.342 1.00 85.44 193 GLU A C 1
ATOM 1537 O O . GLU A 1 193 ? 23.410 -0.494 -11.244 1.00 85.44 193 GLU A O 1
ATOM 1542 N N . TYR A 1 194 ? 23.197 -1.853 -13.018 1.00 84.12 194 TYR A N 1
ATOM 1543 C CA . TYR A 1 194 ? 24.082 -2.899 -12.518 1.00 84.12 194 TYR A CA 1
ATOM 1544 C C . TYR A 1 194 ? 25.521 -2.403 -12.318 1.00 84.12 194 TYR A C 1
ATOM 1546 O O . TYR A 1 194 ? 26.127 -2.700 -11.291 1.00 84.12 194 TYR A O 1
ATOM 1554 N N . SER A 1 195 ? 26.051 -1.569 -13.220 1.00 82.19 195 SER A N 1
ATOM 1555 C CA . SER A 1 195 ? 27.405 -1.015 -13.073 1.00 82.19 195 SER A CA 1
ATOM 1556 C C . SER A 1 195 ? 27.572 -0.171 -11.803 1.00 82.19 195 SER A C 1
ATOM 1558 O O . SER A 1 195 ? 28.651 -0.146 -11.220 1.00 82.19 195 SER A O 1
ATOM 1560 N N . LYS A 1 196 ? 26.500 0.476 -11.318 1.00 79.25 196 LYS A N 1
ATOM 1561 C CA . LYS A 1 196 ? 26.529 1.209 -10.040 1.00 79.25 196 LYS A CA 1
ATOM 1562 C C . LYS A 1 196 ? 26.662 0.285 -8.832 1.00 79.25 196 LYS A C 1
ATOM 1564 O O . LYS A 1 196 ? 27.119 0.727 -7.786 1.00 79.25 196 LYS A O 1
ATOM 1569 N N . LEU A 1 197 ? 26.232 -0.973 -8.949 1.00 70.56 197 LEU A N 1
ATOM 1570 C CA . LEU A 1 197 ? 26.377 -1.969 -7.887 1.00 70.56 197 LEU A CA 1
ATOM 1571 C C . LEU A 1 197 ? 27.799 -2.539 -7.844 1.00 70.56 197 LEU A C 1
ATOM 1573 O O . LEU A 1 197 ? 28.274 -2.880 -6.766 1.00 70.56 197 LEU A O 1
ATOM 1577 N N . GLU A 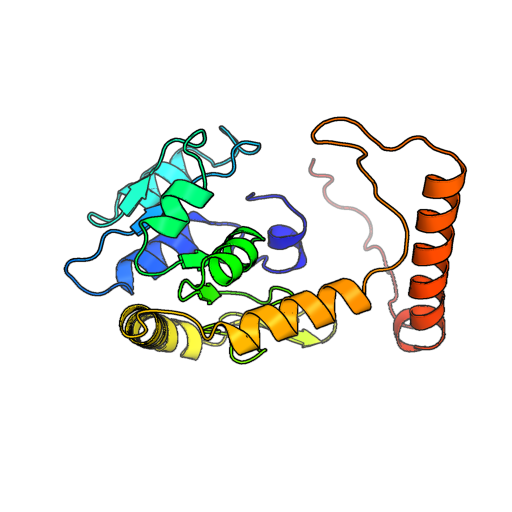1 198 ? 28.496 -2.614 -8.981 1.00 57.75 198 GLU A N 1
ATOM 1578 C CA . GLU A 1 198 ? 29.890 -3.083 -9.038 1.00 57.75 198 GLU A CA 1
ATOM 1579 C C . GLU A 1 198 ? 30.888 -2.086 -8.429 1.00 57.75 198 GLU A C 1
ATOM 1581 O O . GLU A 1 198 ? 31.905 -2.500 -7.873 1.00 57.75 198 GLU A O 1
ATOM 1586 N N . GLU A 1 199 ? 30.580 -0.785 -8.458 1.00 55.66 199 GLU A N 1
ATOM 1587 C CA . GLU A 1 199 ? 31.353 0.257 -7.757 1.00 55.66 199 GLU A CA 1
ATOM 1588 C C . GLU A 1 199 ? 31.211 0.178 -6.222 1.00 55.66 199 GLU A C 1
ATOM 1590 O O . GLU A 1 199 ? 31.974 0.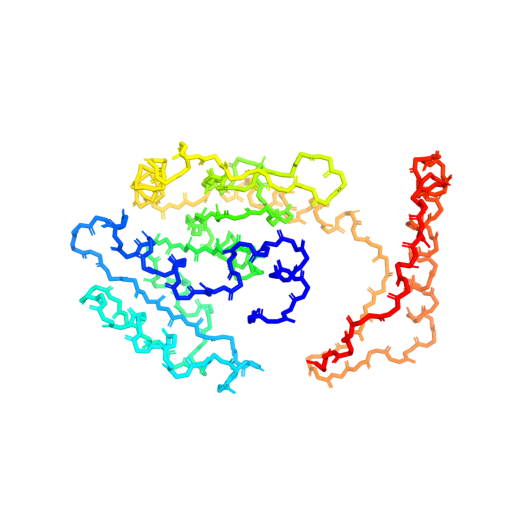795 -5.475 1.00 55.66 199 GLU A O 1
ATOM 1595 N N . VAL A 1 200 ? 30.256 -0.616 -5.735 1.00 51.00 200 VAL A N 1
ATOM 1596 C CA . VAL A 1 200 ? 29.924 -0.805 -4.324 1.00 51.00 200 VAL A CA 1
ATOM 1597 C C . VAL A 1 200 ? 30.453 -2.183 -3.893 1.00 51.00 200 VAL A C 1
ATOM 1599 O O . VAL A 1 200 ? 29.741 -3.185 -3.895 1.00 51.00 200 VAL A O 1
ATOM 1602 N N . ASP A 1 201 ? 31.735 -2.238 -3.511 1.00 50.09 201 ASP A N 1
ATOM 1603 C CA . ASP A 1 201 ? 32.556 -3.439 -3.205 1.00 50.09 201 ASP A CA 1
ATOM 1604 C C . ASP A 1 201 ? 32.014 -4.372 -2.081 1.00 50.09 201 ASP A C 1
ATOM 1606 O O . ASP A 1 201 ? 32.671 -5.320 -1.654 1.00 50.09 201 ASP A O 1
ATOM 1610 N N . HIS A 1 202 ? 30.810 -4.122 -1.564 1.00 47.59 202 HIS A N 1
ATOM 1611 C CA . HIS A 1 202 ? 30.205 -4.814 -0.420 1.00 47.59 202 HIS A CA 1
ATOM 1612 C C . HIS A 1 202 ? 29.521 -6.137 -0.802 1.00 47.59 202 HIS A C 1
ATOM 1614 O O . HIS A 1 202 ? 29.200 -6.933 0.075 1.00 47.59 202 HIS A O 1
ATOM 1620 N N . LEU A 1 203 ? 29.271 -6.376 -2.095 1.00 44.41 203 LEU A N 1
ATOM 1621 C CA . LEU A 1 203 ? 28.611 -7.596 -2.580 1.00 44.41 203 LEU A CA 1
ATOM 1622 C C . LEU A 1 203 ? 29.589 -8.756 -2.833 1.00 44.41 203 LEU A C 1
ATOM 1624 O O . LEU A 1 203 ? 29.160 -9.906 -2.882 1.00 44.41 203 LEU A O 1
ATOM 1628 N N .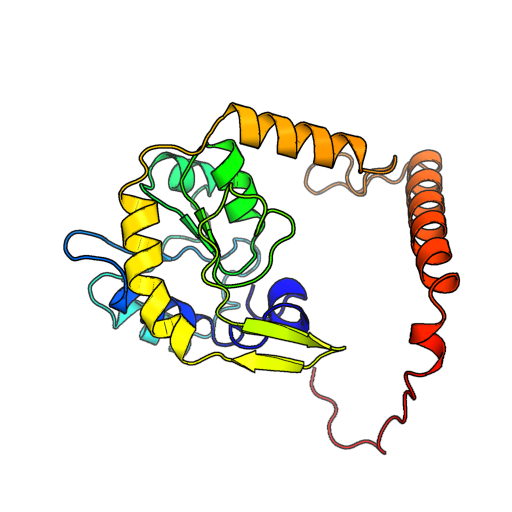 LYS A 1 204 ? 30.902 -8.490 -2.918 1.00 42.38 204 LYS A N 1
ATOM 1629 C CA . LYS A 1 204 ? 31.941 -9.529 -3.073 1.00 42.38 204 LYS A CA 1
ATOM 1630 C C . LYS A 1 204 ? 32.179 -10.364 -1.807 1.00 42.38 204 LYS A C 1
ATOM 1632 O O . LYS A 1 204 ? 32.885 -11.362 -1.877 1.00 42.38 204 LYS A O 1
ATOM 1637 N N . SER A 1 205 ? 31.615 -9.971 -0.663 1.00 41.31 205 SER A N 1
ATOM 1638 C CA . SER A 1 205 ? 31.743 -10.687 0.614 1.00 41.31 205 SER A CA 1
ATOM 1639 C C . SER A 1 205 ? 30.503 -11.498 1.002 1.00 41.31 205 SER A C 1
ATOM 1641 O O . SER A 1 205 ? 30.473 -12.074 2.091 1.00 41.31 205 SER A O 1
ATOM 1643 N N . ILE A 1 206 ? 29.483 -11.577 0.138 1.00 41.69 206 ILE A N 1
ATOM 1644 C CA . ILE A 1 206 ? 28.373 -12.507 0.354 1.00 41.69 206 ILE A CA 1
ATOM 1645 C C . ILE A 1 206 ? 28.841 -13.891 -0.093 1.00 41.69 206 ILE A C 1
ATOM 1647 O O . ILE A 1 206 ? 28.667 -14.288 -1.245 1.00 41.69 206 ILE A O 1
ATOM 1651 N N . ASP A 1 207 ? 29.459 -14.617 0.838 1.00 31.72 207 ASP A N 1
ATOM 1652 C CA . ASP A 1 207 ? 29.691 -16.052 0.712 1.00 31.72 207 ASP A CA 1
ATOM 1653 C C . ASP A 1 207 ? 28.334 -16.742 0.509 1.00 31.72 207 ASP A C 1
ATOM 1655 O O . ASP A 1 207 ? 27.573 -16.968 1.454 1.00 31.72 207 ASP A O 1
ATOM 1659 N N . TYR A 1 208 ? 28.019 -17.111 -0.733 1.00 41.81 208 TYR A N 1
ATOM 1660 C CA . TYR A 1 208 ? 27.013 -18.129 -1.025 1.00 41.81 208 TYR A CA 1
ATOM 1661 C C . TYR A 1 208 ? 27.590 -19.499 -0.650 1.00 41.81 208 TYR A C 1
ATOM 1663 O O . TYR A 1 208 ? 27.775 -20.376 -1.494 1.00 41.81 208 TYR A O 1
ATOM 1671 N N . ALA A 1 209 ? 27.884 -19.705 0.633 1.00 30.23 209 ALA A N 1
ATOM 1672 C CA . ALA A 1 209 ? 28.003 -21.048 1.165 1.00 30.23 209 ALA A CA 1
ATOM 1673 C C . ALA A 1 209 ? 26.597 -21.656 1.126 1.00 30.23 209 ALA A C 1
ATOM 1675 O O . ALA A 1 209 ? 25.818 -21.509 2.064 1.00 30.23 209 ALA A O 1
ATOM 1676 N N . ILE A 1 210 ? 26.251 -22.283 -0.002 1.00 33.94 210 ILE A N 1
ATOM 1677 C CA . ILE A 1 210 ? 25.080 -23.149 -0.131 1.00 33.94 210 ILE A CA 1
ATOM 1678 C C . ILE A 1 210 ? 25.282 -24.265 0.905 1.00 33.94 210 ILE A C 1
ATOM 1680 O O . ILE A 1 210 ? 26.185 -25.088 0.721 1.00 33.94 210 ILE A O 1
ATOM 1684 N N . PRO A 1 211 ? 24.513 -24.312 2.009 1.00 28.62 211 PRO A N 1
ATOM 1685 C CA . PRO A 1 211 ? 24.594 -25.444 2.915 1.00 28.62 211 PRO A CA 1
ATOM 1686 C C . PRO A 1 211 ? 24.172 -26.693 2.128 1.00 28.62 211 PRO A C 1
ATOM 1688 O O . PRO A 1 211 ? 23.253 -26.602 1.306 1.00 28.62 211 PRO A O 1
ATOM 1691 N N . PRO A 1 212 ? 24.819 -27.854 2.332 1.00 25.56 212 PRO A N 1
ATOM 1692 C CA . PRO A 1 212 ? 24.442 -29.076 1.637 1.00 25.56 212 PRO A CA 1
ATOM 1693 C C . PRO A 1 212 ? 22.947 -29.348 1.844 1.00 25.56 212 PRO A C 1
ATOM 1695 O O . PRO A 1 212 ? 22.428 -29.277 2.956 1.00 25.56 212 PRO A O 1
ATOM 1698 N N . ALA A 1 213 ? 22.271 -29.586 0.721 1.00 29.69 213 ALA A N 1
ATOM 1699 C CA . ALA A 1 213 ? 20.827 -29.621 0.563 1.00 29.69 213 ALA A CA 1
ATOM 1700 C C . ALA A 1 213 ? 20.078 -30.374 1.673 1.00 29.69 213 ALA A C 1
ATOM 1702 O O . ALA A 1 213 ? 20.368 -31.530 1.979 1.00 29.69 213 ALA A O 1
ATOM 1703 N N . THR A 1 214 ? 19.005 -29.771 2.184 1.00 27.94 214 THR A N 1
ATOM 1704 C CA . THR A 1 214 ? 17.840 -30.521 2.661 1.00 27.94 214 THR A CA 1
ATOM 1705 C C . THR A 1 214 ? 16.580 -29.711 2.354 1.00 27.94 214 THR A C 1
ATOM 1707 O O . THR A 1 214 ? 16.440 -28.587 2.819 1.00 27.94 214 THR A O 1
ATOM 1710 N N . ALA A 1 215 ? 15.690 -30.327 1.570 1.00 24.39 215 ALA A N 1
ATOM 1711 C CA . ALA A 1 215 ? 14.370 -29.874 1.117 1.00 24.39 215 ALA A CA 1
ATOM 1712 C C . ALA A 1 215 ? 14.323 -28.886 -0.071 1.00 24.39 215 ALA A C 1
ATOM 1714 O O . ALA A 1 215 ? 14.464 -27.676 0.069 1.00 24.39 215 ALA A O 1
ATOM 1715 N N . PHE A 1 216 ? 14.013 -29.436 -1.251 1.00 25.08 216 PHE A N 1
ATOM 1716 C CA . PHE A 1 216 ? 13.304 -28.713 -2.307 1.00 25.08 216 PHE A CA 1
ATOM 1717 C C . PHE A 1 216 ? 11.847 -28.524 -1.871 1.00 25.08 216 PHE A C 1
ATOM 1719 O O . PHE A 1 216 ? 11.213 -29.492 -1.446 1.00 25.08 216 PHE A O 1
ATOM 1726 N N . VAL A 1 217 ? 11.308 -27.316 -2.014 1.00 20.73 217 VAL A N 1
ATOM 1727 C CA . VAL A 1 217 ? 9.867 -27.051 -1.921 1.00 20.73 217 VAL A CA 1
ATOM 1728 C C . VAL A 1 217 ? 9.512 -26.112 -3.073 1.00 20.73 217 VAL A C 1
ATOM 1730 O O . VAL A 1 217 ? 10.195 -25.107 -3.263 1.00 20.73 217 VAL A O 1
ATOM 1733 N N . PHE A 1 218 ? 8.520 -26.519 -3.871 1.00 28.64 218 PHE A N 1
ATOM 1734 C CA . PHE A 1 218 ? 7.943 -25.755 -4.982 1.00 28.64 218 PHE A CA 1
ATOM 1735 C C . PHE A 1 218 ? 7.266 -24.470 -4.503 1.00 28.64 218 PHE A C 1
ATOM 1737 O O . PHE A 1 218 ? 6.654 -24.510 -3.410 1.00 28.64 218 PHE A O 1
#

pLDDT: mean 82.61, std 19.46, range [20.73, 98.19]

Secondary structure (DSSP, 8-state):
-TTSHHHHTT-GGGSSHHHHHHHHHHHSPTT--EEEE--GGGTTTS-HHHHHHHHTSTTEEEE-TTS-HHHHHHH-S-EEESS-HHHHHHHHTT--EEESS--TTTTSSSSEE--SEEE-STT-EEE-THHHHHHHHHHHHHHH--S--HHHHHHHHHHHHHHPPS--SEEETTEE---HHHHHHHHHHHHHHHHHHHTSTTSTT-------------

Foldseek 3Di:
DLPDCCQVPFNVVCSLVLVVLVLLLVQEDPPAAAEDEDALVCVVVRDPVSVVSNVVRVRYDYDDNPPDLLVVLLVDQEAEEAADCSQLVSVVSQAAYEYAGDHPPPPLVQYLYLCQWDDDPDRDTDGDPVSSVVRSVSNVVRSVDRGTDPVSSVVVVVVVVVPDFQADQAPDVPHGDPPPVRVVRVVVVVVVVVVVVVVVVPVVPPPPPPPPDDDDDD

Radius of gyration: 19.69 Å; chains: 1; bounding box: 50×50×51 Å

Organism: NCBI:txid412755

InterPro domains:
  IPR007833 Capsule polysaccharide biosynthesis [PF05159] (22-114)
  IPR043148 CDP-glycerol glycer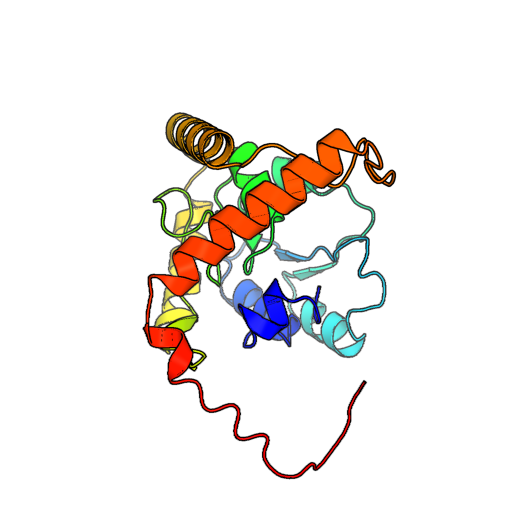ophosphotransferase, C-terminal domain [G3DSA:3.40.50.12580] (2-164)

Sequence (218 aa):
MPYDAQITLRAPHFQEQHKAVTLCAQSIPEGYTLYVKEHPHAKGAIPLGWLERMVSSPNVKLVDPDINAHKMIANSQCIITINSDVGWEALLHYKPVVVLANPFYGHLGLTFDVDCFRYSGVSRVTYDEKSETRLPATIREALAQERTDEEKVIRLVNAVMKSLYPGFFYKRRGEFNTDVSNAENIVDSMLKEYSKLEEVDHLKSIDYAIPPATAFVF